Protein AF-A0A0C3RSE3-F1 (afdb_monomer)

Mean predicted aligned error: 9.08 Å

Nearest PDB structures (foldseek):
  5xxb-assembly1_W  TM=4.519E-01  e=2.223E+00  Toxoplasma gondii
  4dn0-assembly1_A  TM=5.513E-01  e=5.093E+00  Pseudomonas aeruginosa UCBPP-PA14
  4etz-assembly1_A  TM=2.984E-01  e=1.975E+00  Pseudomonas aeruginosa PAO1
  4etz-assembly2_B  TM=1.887E-01  e=1.754E+00  Pseudomonas aeruginosa PAO1

Structure (mmCIF, N/CA/C/O backbone):
data_AF-A0A0C3RSE3-F1
#
_entry.id   AF-A0A0C3RSE3-F1
#
loop_
_atom_site.group_PDB
_atom_site.id
_atom_site.type_symbol
_atom_site.label_atom_id
_atom_site.label_alt_id
_atom_site.label_comp_id
_atom_site.label_asym_id
_atom_site.label_entity_id
_atom_site.label_seq_id
_atom_site.pdbx_PDB_ins_code
_atom_site.Cartn_x
_atom_site.Cartn_y
_atom_site.Cartn_z
_atom_site.occupancy
_atom_site.B_iso_or_equiv
_atom_site.auth_seq_id
_atom_site.auth_comp_id
_atom_site.auth_asym_id
_atom_site.auth_atom_id
_atom_site.pdbx_PDB_model_num
ATOM 1 N N . MET A 1 1 ? -41.656 -21.802 15.751 1.00 40.59 1 MET A N 1
ATOM 2 C CA . MET A 1 1 ? -40.623 -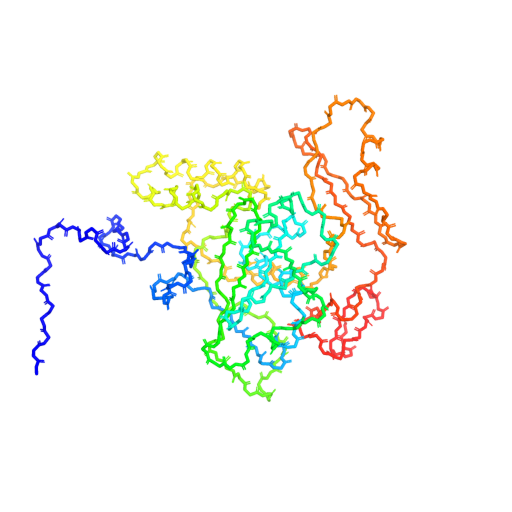21.779 16.809 1.00 40.59 1 MET A CA 1
ATOM 3 C C . MET A 1 1 ? -40.294 -20.327 17.110 1.00 40.59 1 MET A C 1
ATOM 5 O O . MET A 1 1 ? -39.982 -19.582 16.194 1.00 40.59 1 MET A O 1
ATOM 9 N N . SER A 1 2 ? -40.514 -19.913 18.357 1.00 33.84 2 SER A N 1
ATOM 10 C CA . SER A 1 2 ? -40.507 -18.520 18.820 1.00 33.84 2 SER A CA 1
ATOM 11 C C . SER A 1 2 ? -39.093 -17.939 18.882 1.00 33.84 2 SER A C 1
ATOM 13 O O . SER A 1 2 ? -38.239 -18.481 19.580 1.00 33.84 2 SER A O 1
ATOM 15 N N . SER A 1 3 ? -38.882 -16.805 18.215 1.00 36.75 3 SER A N 1
ATOM 16 C CA . SER A 1 3 ? -37.704 -15.947 18.368 1.00 36.75 3 SER A CA 1
ATOM 17 C C . SER A 1 3 ? -37.722 -15.305 19.760 1.00 36.75 3 SER A C 1
ATOM 19 O O . SER A 1 3 ? -38.641 -14.561 20.097 1.00 36.75 3 SER A O 1
ATOM 21 N N . LYS A 1 4 ? -36.742 -15.656 20.598 1.00 40.94 4 LYS A N 1
ATOM 22 C CA . LYS A 1 4 ? -36.461 -15.006 21.882 1.00 40.94 4 LYS A CA 1
ATOM 23 C C . LYS A 1 4 ? -35.295 -14.040 21.674 1.00 40.94 4 LYS A C 1
ATOM 25 O O . LYS A 1 4 ? -34.147 -14.441 21.824 1.00 40.94 4 LYS A O 1
ATOM 30 N N . TYR A 1 5 ? -35.589 -12.776 21.383 1.00 40.28 5 TYR A N 1
ATOM 31 C CA . TYR A 1 5 ? -34.658 -11.685 21.670 1.00 40.28 5 TYR A CA 1
ATOM 32 C C . TYR A 1 5 ? -35.219 -10.874 22.833 1.00 40.28 5 TYR A C 1
ATOM 34 O O . TYR A 1 5 ? -36.335 -10.363 22.789 1.00 40.28 5 TYR A O 1
ATOM 42 N N . ALA A 1 6 ? -34.457 -10.902 23.921 1.00 37.09 6 ALA A N 1
ATOM 43 C CA . ALA A 1 6 ? -34.810 -10.396 25.232 1.00 37.09 6 ALA A CA 1
ATOM 44 C C . ALA A 1 6 ? -34.611 -8.873 25.369 1.00 37.09 6 ALA A C 1
ATOM 46 O O . ALA A 1 6 ? -33.929 -8.234 24.574 1.00 37.09 6 ALA A O 1
ATOM 47 N N . ASN A 1 7 ? -35.238 -8.361 26.431 1.00 38.41 7 ASN A N 1
ATOM 48 C CA . ASN A 1 7 ? -35.340 -6.993 26.954 1.00 38.41 7 ASN A CA 1
ATOM 49 C C . ASN A 1 7 ? -34.113 -6.056 26.822 1.00 38.41 7 ASN A C 1
ATOM 51 O O . ASN A 1 7 ? -33.011 -6.456 27.191 1.00 38.41 7 ASN A O 1
ATOM 55 N N . PRO A 1 8 ? -34.316 -4.756 26.508 1.00 40.84 8 PRO A N 1
ATOM 56 C CA . PRO A 1 8 ? -33.261 -3.737 26.459 1.00 40.84 8 PRO A CA 1
ATOM 57 C C . PRO A 1 8 ? -33.032 -2.982 27.793 1.00 40.84 8 PRO A C 1
ATOM 59 O O . PRO A 1 8 ? -32.816 -1.776 27.773 1.00 40.84 8 PRO A O 1
ATOM 62 N N . MET A 1 9 ? -33.101 -3.635 28.962 1.00 39.81 9 MET A N 1
ATOM 63 C CA . MET A 1 9 ? -33.128 -2.917 30.261 1.00 39.81 9 MET A CA 1
ATOM 64 C C . MET A 1 9 ? -32.109 -3.350 31.327 1.00 39.81 9 MET A C 1
ATOM 66 O O . MET A 1 9 ? -32.107 -2.775 32.411 1.00 39.81 9 MET A O 1
ATOM 70 N N . ASP A 1 10 ? -31.207 -4.294 31.058 1.00 45.31 10 ASP A N 1
ATOM 71 C CA . ASP A 1 10 ? -30.098 -4.580 31.981 1.00 45.31 10 ASP A CA 1
ATOM 72 C C . ASP A 1 10 ? -28.817 -4.023 31.355 1.00 45.31 10 ASP A C 1
ATOM 74 O O . ASP A 1 10 ? -28.310 -4.570 30.379 1.00 45.31 10 ASP A O 1
ATOM 78 N N . GLY A 1 11 ? -28.318 -2.892 31.862 1.00 49.69 11 GLY A N 1
ATOM 79 C CA . GLY A 1 11 ? -27.128 -2.179 31.368 1.00 49.69 11 GLY A CA 1
ATOM 80 C C . GLY A 1 11 ? -25.805 -2.946 31.518 1.00 49.69 11 GLY A C 1
ATOM 81 O O . GLY A 1 11 ? -24.740 -2.342 31.632 1.00 49.69 11 GLY A O 1
ATOM 82 N N . ARG A 1 12 ? -25.855 -4.278 31.552 1.00 47.84 12 ARG A N 1
ATOM 83 C CA . ARG A 1 12 ? -24.705 -5.172 31.587 1.00 47.84 12 ARG A CA 1
ATOM 84 C C . ARG A 1 12 ? -24.296 -5.474 30.155 1.00 47.84 12 ARG A C 1
ATOM 86 O O . ARG A 1 12 ? -24.909 -6.286 29.468 1.00 47.84 12 ARG A O 1
ATOM 93 N N . VAL A 1 13 ? -23.244 -4.796 29.711 1.00 49.44 13 VAL A N 1
ATOM 94 C CA . VAL A 1 13 ? -22.574 -5.097 28.445 1.00 49.44 13 VAL A CA 1
ATOM 95 C C . VAL A 1 13 ? -22.111 -6.554 28.500 1.00 49.44 13 VAL A C 1
ATOM 97 O O . VAL A 1 13 ? -21.377 -6.941 29.410 1.00 49.44 13 VAL A O 1
ATOM 100 N N . ASN A 1 14 ? -22.578 -7.378 27.561 1.00 56.31 14 ASN A N 1
ATOM 101 C CA . ASN A 1 14 ? -22.105 -8.749 27.418 1.00 56.31 14 ASN A CA 1
ATOM 102 C C . ASN A 1 14 ? -20.595 -8.707 27.142 1.00 56.31 14 ASN A C 1
ATOM 104 O O . ASN A 1 14 ? -20.182 -8.220 26.095 1.00 56.31 14 ASN A O 1
ATOM 108 N N . ALA A 1 15 ? -19.775 -9.211 28.068 1.00 49.19 15 ALA A N 1
ATOM 109 C CA . ALA A 1 15 ? -18.316 -9.197 27.941 1.00 49.19 15 ALA A CA 1
ATOM 110 C C . ALA A 1 15 ? -17.795 -10.001 26.731 1.00 49.19 15 ALA A C 1
ATOM 112 O O . ALA A 1 15 ? -16.632 -9.860 26.363 1.00 49.19 15 ALA A O 1
ATOM 113 N N . ALA A 1 16 ? -18.643 -10.833 26.117 1.00 49.97 16 ALA A N 1
ATOM 114 C CA . ALA A 1 16 ? -18.341 -11.568 24.894 1.00 49.97 16 ALA A CA 1
ATOM 115 C C . ALA A 1 16 ? -18.769 -10.837 23.604 1.00 49.97 16 ALA A C 1
ATOM 117 O O . ALA A 1 16 ? -18.489 -11.338 22.518 1.00 49.97 16 ALA A O 1
ATOM 118 N N . ASP A 1 17 ? -19.460 -9.693 23.687 1.00 53.03 17 ASP A N 1
ATOM 119 C CA . ASP A 1 17 ? -19.828 -8.907 22.506 1.00 53.03 17 ASP A CA 1
ATOM 120 C C . ASP A 1 17 ? -18.625 -8.064 22.058 1.00 53.03 17 ASP A C 1
ATOM 122 O O . ASP A 1 17 ? -18.189 -7.185 22.806 1.00 53.03 17 ASP A O 1
ATOM 126 N N . PRO A 1 18 ? -18.069 -8.299 20.856 1.00 47.84 18 PRO A N 1
ATOM 127 C CA . PRO A 1 18 ? -16.910 -7.550 20.401 1.00 47.84 18 PRO A CA 1
ATOM 128 C C . PRO A 1 18 ? -17.230 -6.065 20.177 1.00 47.84 18 PRO A C 1
ATOM 130 O O . PRO A 1 18 ? -16.309 -5.263 20.154 1.00 47.84 18 PRO A O 1
ATOM 133 N N . ARG A 1 19 ? -18.496 -5.655 20.013 1.00 55.41 19 ARG A N 1
ATOM 134 C CA . ARG A 1 19 ? -18.895 -4.278 19.656 1.00 55.41 19 ARG A CA 1
ATOM 135 C C . ARG A 1 19 ? -18.642 -3.264 20.786 1.00 55.41 19 ARG A C 1
ATOM 137 O O . ARG A 1 19 ? -19.034 -3.475 21.927 1.00 55.41 19 ARG A O 1
ATOM 144 N N . ARG A 1 20 ? -18.078 -2.095 20.449 1.00 58.19 20 ARG A N 1
ATOM 145 C CA . ARG A 1 20 ? -17.989 -0.911 21.327 1.00 58.19 20 ARG A CA 1
ATOM 146 C C . ARG A 1 20 ? -19.325 -0.170 21.409 1.00 58.19 20 ARG A C 1
ATOM 148 O O . ARG A 1 20 ? -20.017 -0.036 20.404 1.00 58.19 20 ARG A O 1
ATOM 155 N N . VAL A 1 21 ? -19.655 0.389 22.572 1.00 54.50 21 VAL A N 1
ATOM 156 C CA . VAL A 1 21 ? -20.813 1.283 22.759 1.00 54.50 21 VAL A CA 1
ATOM 157 C C . VAL A 1 21 ? -20.357 2.730 22.548 1.00 54.50 21 VAL A C 1
ATOM 159 O O . VAL A 1 21 ? -19.417 3.186 23.193 1.00 54.50 21 VAL A O 1
ATOM 162 N N . THR A 1 22 ? -20.986 3.464 21.630 1.00 55.69 22 THR A N 1
ATOM 163 C CA . THR A 1 22 ? -20.679 4.888 21.395 1.00 55.69 22 THR A CA 1
ATOM 164 C C . THR A 1 22 ? -21.228 5.778 22.518 1.00 55.69 22 THR A C 1
ATOM 166 O O . THR A 1 22 ? -22.141 5.360 23.230 1.00 55.69 22 THR A O 1
ATOM 169 N N . PRO A 1 23 ? -20.804 7.055 22.621 1.00 43.84 23 PRO A N 1
ATOM 170 C CA . PRO A 1 23 ? -21.431 8.020 23.535 1.00 43.84 23 PRO A CA 1
ATOM 171 C C . PRO A 1 23 ? -22.945 8.217 23.331 1.00 43.84 23 PRO A C 1
ATOM 173 O O . PRO A 1 23 ? -23.613 8.762 24.202 1.00 43.84 23 PRO A O 1
ATOM 176 N N . ARG A 1 24 ? -23.493 7.785 22.184 1.00 55.72 24 ARG A N 1
ATOM 177 C CA . ARG A 1 24 ? -24.932 7.810 21.870 1.00 55.72 24 ARG A CA 1
ATOM 178 C C . ARG A 1 24 ? -25.655 6.492 22.190 1.00 55.72 24 ARG A C 1
ATOM 180 O O . ARG A 1 24 ? -26.833 6.369 21.886 1.00 55.72 24 ARG A O 1
ATOM 187 N N . GLY A 1 25 ? -24.965 5.501 22.756 1.00 62.19 25 GLY A N 1
ATOM 188 C CA . GLY A 1 25 ? -25.525 4.178 23.056 1.00 62.19 25 GLY A CA 1
ATOM 189 C C . GLY A 1 25 ? -25.557 3.205 21.869 1.00 62.19 25 GLY A C 1
ATOM 190 O O . GLY A 1 25 ? -26.022 2.081 22.017 1.00 62.19 25 GLY A O 1
ATOM 191 N N . GLU A 1 26 ? -25.050 3.594 20.695 1.00 69.88 26 GLU A N 1
ATOM 192 C CA . GLU A 1 26 ? -24.991 2.707 19.523 1.00 69.88 26 GLU A CA 1
ATOM 193 C C . GLU A 1 26 ? -23.892 1.648 19.691 1.00 69.88 26 GLU A C 1
ATOM 195 O O . GLU A 1 26 ? -22.748 2.004 19.982 1.00 69.88 26 GLU A O 1
ATOM 200 N N . LEU A 1 27 ? -24.203 0.375 19.436 1.00 56.50 27 LEU A N 1
ATOM 201 C CA . LEU A 1 27 ? -23.209 -0.696 19.332 1.00 56.50 27 LEU A CA 1
ATOM 202 C C . LEU A 1 27 ? -22.516 -0.640 17.961 1.00 56.50 27 LEU A C 1
ATOM 204 O O . LEU A 1 27 ? -23.163 -0.760 16.922 1.00 56.50 27 LEU A O 1
ATOM 208 N N . LYS A 1 28 ? -21.191 -0.488 17.942 1.00 49.00 28 LYS A N 1
ATOM 209 C CA . LYS A 1 28 ? -20.348 -0.480 16.736 1.00 49.00 28 LYS A CA 1
ATOM 210 C C . LYS A 1 28 ? -19.273 -1.557 16.842 1.00 49.00 28 LYS A C 1
ATOM 212 O O . LYS A 1 28 ? -18.573 -1.607 17.841 1.00 49.00 28 LYS A O 1
ATOM 217 N N . MET A 1 29 ? -19.083 -2.384 15.813 1.00 45.72 29 MET A N 1
ATOM 218 C CA . MET A 1 29 ? -17.946 -3.323 15.766 1.00 45.72 29 MET A CA 1
ATOM 219 C C . MET A 1 29 ? -16.597 -2.584 15.933 1.00 45.72 29 MET A C 1
ATOM 221 O O . MET A 1 29 ? -16.462 -1.466 15.412 1.00 45.72 29 MET A O 1
ATOM 225 N N . PRO A 1 30 ? -15.603 -3.164 16.643 1.00 39.00 30 PRO A N 1
ATOM 226 C CA . PRO A 1 30 ? -14.233 -2.666 16.656 1.00 39.00 30 PRO A CA 1
ATOM 227 C C . PRO A 1 30 ? -13.687 -2.680 15.242 1.00 39.00 30 PRO A C 1
ATOM 229 O O . PRO A 1 30 ? -13.991 -3.552 14.434 1.00 39.00 30 PRO A O 1
ATOM 232 N N . LYS A 1 31 ? -12.900 -1.663 14.930 1.00 45.97 31 LYS A N 1
ATOM 233 C CA . LYS A 1 31 ? -12.772 -1.188 13.562 1.00 45.97 31 LYS A CA 1
ATOM 234 C C . LYS A 1 31 ? -11.619 -1.775 12.748 1.00 45.97 31 LYS A C 1
ATOM 236 O O . LYS A 1 31 ? -11.135 -1.106 11.839 1.00 45.97 31 LYS A O 1
ATOM 241 N N . PHE A 1 32 ? -11.174 -2.990 13.041 1.00 36.94 32 PHE A N 1
ATOM 242 C CA . PHE A 1 32 ? -9.920 -3.469 12.471 1.00 36.94 32 PHE A CA 1
ATOM 243 C C . PHE A 1 32 ? -9.884 -4.968 12.250 1.00 36.94 32 PHE A C 1
ATOM 245 O O . PHE A 1 32 ? -10.465 -5.750 13.000 1.00 36.94 32 PHE A O 1
ATOM 252 N N . VAL A 1 33 ? -9.155 -5.318 11.198 1.00 30.66 33 VAL A N 1
ATOM 253 C CA . VAL A 1 33 ? -9.006 -6.661 10.676 1.00 30.66 33 VAL A CA 1
ATOM 254 C C . VAL A 1 33 ? -7.891 -7.369 11.436 1.00 30.66 33 VAL A C 1
ATOM 256 O O . VAL A 1 33 ? -6.750 -6.921 11.458 1.00 30.66 33 VAL A O 1
ATOM 259 N N . ARG A 1 34 ? -8.238 -8.470 12.097 1.00 30.47 34 ARG A N 1
ATOM 260 C CA . ARG A 1 34 ? -7.290 -9.477 12.567 1.00 30.47 34 ARG A CA 1
ATOM 261 C C . ARG A 1 34 ? -7.842 -10.813 12.107 1.00 30.47 34 ARG A C 1
ATOM 263 O O . ARG A 1 34 ? -8.998 -11.093 12.385 1.00 30.47 34 ARG A O 1
ATOM 270 N N . PHE A 1 35 ? -7.007 -11.634 11.483 1.00 32.25 35 PHE A N 1
ATOM 271 C CA . PHE A 1 35 ? -7.307 -13.049 11.307 1.00 32.25 35 PHE A CA 1
ATOM 272 C C . PHE A 1 35 ? -6.385 -13.864 12.207 1.00 32.25 35 PHE A C 1
ATOM 274 O O . PHE A 1 35 ? -5.166 -13.685 12.218 1.00 32.25 35 PHE A O 1
ATOM 281 N N . LYS A 1 36 ? -6.977 -14.761 12.992 1.00 30.59 36 LYS A N 1
ATOM 282 C CA . LYS A 1 36 ? -6.368 -16.074 13.209 1.00 30.59 36 LYS A CA 1
ATOM 283 C C . LYS A 1 36 ? -6.806 -16.958 12.038 1.00 30.59 36 LYS A C 1
ATOM 285 O O . LYS A 1 36 ? -7.849 -16.689 11.454 1.00 30.59 36 LYS A O 1
ATOM 290 N N . TYR A 1 37 ? -6.060 -18.020 11.741 1.00 31.50 37 TYR A N 1
ATOM 291 C CA . TYR A 1 37 ? -6.424 -19.032 10.731 1.00 31.50 37 TYR A CA 1
ATOM 292 C C . TYR A 1 37 ? -7.863 -19.586 10.896 1.00 31.50 37 TYR A C 1
ATOM 294 O O . TYR A 1 37 ? -8.456 -20.083 9.950 1.00 31.50 37 TYR A O 1
ATOM 302 N N . GLU A 1 38 ? -8.446 -19.451 12.090 1.00 33.59 38 GLU A N 1
ATOM 303 C CA . GLU A 1 38 ? -9.771 -19.953 12.478 1.00 33.59 38 GLU A CA 1
ATOM 304 C C . GLU A 1 38 ? -10.896 -18.891 12.414 1.00 33.59 38 GLU A C 1
ATOM 306 O O . GLU A 1 38 ? -12.034 -19.182 12.782 1.00 33.59 38 GLU A O 1
ATOM 311 N N . ASP A 1 39 ? -10.603 -17.644 12.023 1.00 36.09 39 ASP A N 1
ATOM 312 C CA . ASP A 1 39 ? -11.561 -16.532 12.096 1.00 36.09 39 ASP A CA 1
ATOM 313 C C . ASP A 1 39 ? -12.441 -16.436 10.832 1.00 36.09 39 ASP A C 1
ATOM 315 O O . ASP A 1 39 ? -11.944 -16.380 9.710 1.00 36.09 39 ASP A O 1
ATOM 319 N N . THR A 1 40 ? -13.765 -16.401 11.007 1.00 38.81 40 THR A N 1
ATOM 320 C CA . THR A 1 40 ? -14.761 -16.525 9.913 1.00 38.81 40 THR A CA 1
ATOM 321 C C . THR A 1 40 ? -14.985 -15.241 9.107 1.00 38.81 40 THR A C 1
ATOM 323 O O . THR A 1 40 ? -15.754 -15.232 8.147 1.00 38.81 40 THR A O 1
ATOM 326 N N . GLY A 1 41 ? -14.369 -14.129 9.515 1.00 34.72 41 GLY A N 1
ATOM 327 C CA . GLY A 1 41 ? -14.577 -12.813 8.904 1.00 34.72 41 GLY A CA 1
ATOM 328 C C . GLY A 1 41 ? -15.903 -12.131 9.268 1.00 34.72 41 GLY A C 1
ATOM 329 O O . GLY A 1 41 ? -16.186 -11.039 8.777 1.00 34.72 41 GLY A O 1
ATOM 330 N N . ALA A 1 42 ? -16.712 -12.719 10.155 1.00 34.28 42 ALA A N 1
ATOM 331 C CA . ALA A 1 42 ? -17.946 -12.108 10.636 1.00 34.28 42 ALA A CA 1
ATOM 332 C C . ALA A 1 42 ? -17.656 -10.867 11.511 1.00 34.28 42 ALA A C 1
ATOM 334 O O . ALA A 1 42 ? -17.230 -10.979 12.660 1.00 34.28 42 ALA A O 1
ATOM 335 N N . GLY A 1 43 ? -17.934 -9.672 10.973 1.00 35.62 43 GLY A N 1
ATOM 336 C CA . GLY A 1 43 ? -17.891 -8.400 11.707 1.00 35.62 43 GLY A CA 1
ATOM 337 C C . GLY A 1 43 ? -16.613 -7.567 11.535 1.00 35.62 43 GLY A C 1
ATOM 338 O O . GLY A 1 43 ? -16.313 -6.698 12.357 1.00 35.62 43 GLY A O 1
ATOM 339 N N . LEU A 1 44 ? -15.883 -7.796 10.447 1.00 39.53 44 LEU A N 1
ATOM 340 C CA . LEU A 1 44 ? -14.763 -6.961 10.028 1.00 39.53 44 LEU A CA 1
ATOM 341 C C . LEU A 1 44 ? -15.243 -5.617 9.459 1.00 39.53 44 LEU A C 1
ATOM 343 O O . LEU A 1 44 ? -16.352 -5.493 8.942 1.00 39.53 44 LEU A O 1
ATOM 347 N N . ASN A 1 45 ? -14.392 -4.592 9.533 1.00 40.62 45 ASN A N 1
ATOM 348 C CA . ASN A 1 45 ? -14.581 -3.399 8.715 1.00 40.62 45 ASN A CA 1
ATOM 349 C C . ASN A 1 45 ? -14.145 -3.718 7.287 1.00 40.62 45 ASN A C 1
ATOM 351 O O . ASN A 1 45 ? -12.953 -3.811 6.999 1.00 40.62 45 ASN A O 1
ATOM 355 N N . GLU A 1 46 ? -15.122 -3.874 6.412 1.00 39.75 46 GLU A N 1
ATOM 356 C CA . GLU A 1 46 ? -14.912 -4.120 4.995 1.00 39.75 46 GLU A CA 1
ATOM 357 C C . GLU A 1 46 ? -14.606 -2.788 4.296 1.00 39.75 46 GLU A C 1
ATOM 359 O O . GLU A 1 46 ? -15.357 -1.813 4.397 1.00 39.75 46 GLU A O 1
ATOM 364 N N . VAL A 1 47 ? -13.467 -2.719 3.607 1.00 37.16 47 VAL A N 1
ATOM 365 C CA . VAL A 1 47 ? -13.279 -1.740 2.535 1.00 37.16 47 VAL A CA 1
ATOM 366 C C . VAL A 1 47 ? -13.725 -2.454 1.272 1.00 37.16 47 VAL A C 1
ATOM 368 O O . VAL A 1 47 ? -13.081 -3.417 0.869 1.00 37.16 47 VAL A O 1
ATOM 371 N N . PHE A 1 48 ? -14.838 -2.025 0.678 1.00 36.50 48 PHE A N 1
ATOM 372 C CA . PHE A 1 48 ? -15.284 -2.582 -0.594 1.00 36.50 48 PHE A CA 1
ATOM 373 C C . PHE A 1 48 ? -14.700 -1.761 -1.736 1.00 36.50 48 PHE A C 1
ATOM 375 O O . PHE A 1 48 ? -14.950 -0.557 -1.858 1.00 36.50 48 PHE A O 1
ATOM 382 N N . TRP A 1 49 ? -13.963 -2.428 -2.608 1.00 39.84 49 TRP A N 1
ATOM 383 C CA . TRP A 1 49 ? -13.615 -1.908 -3.921 1.00 39.84 49 TRP A CA 1
ATOM 384 C C . TRP A 1 49 ? -14.126 -2.886 -4.973 1.00 39.84 49 TRP A C 1
ATOM 386 O O . TRP A 1 49 ? -14.186 -4.090 -4.726 1.00 39.84 49 TRP A O 1
ATOM 396 N N . GLU A 1 50 ? -14.525 -2.364 -6.128 1.00 30.92 50 GLU A N 1
ATOM 397 C CA . GLU A 1 50 ? -14.888 -3.214 -7.258 1.00 30.92 50 GLU A CA 1
ATOM 398 C C . GLU A 1 50 ? -13.617 -3.678 -7.945 1.00 30.92 50 GLU A C 1
ATOM 400 O O . GLU A 1 50 ? -12.679 -2.899 -8.155 1.00 30.92 50 GLU A O 1
ATOM 405 N N . ALA A 1 51 ? -13.594 -4.951 -8.305 1.00 35.38 51 ALA A N 1
ATOM 406 C CA . ALA A 1 51 ? -12.489 -5.548 -9.016 1.00 35.38 51 ALA A CA 1
ATOM 407 C C . ALA A 1 51 ? -13.033 -6.523 -10.056 1.00 35.38 51 ALA A C 1
ATOM 409 O O . ALA A 1 51 ? -13.588 -7.563 -9.723 1.00 35.38 51 ALA A O 1
ATOM 410 N N . TYR A 1 52 ? -12.858 -6.175 -11.327 1.00 37.94 52 TYR A N 1
ATOM 411 C CA . TYR A 1 52 ? -13.300 -6.983 -12.459 1.00 37.94 52 TYR A CA 1
ATOM 412 C C . TYR A 1 52 ? -12.350 -8.171 -12.685 1.00 37.94 52 TYR A C 1
ATOM 414 O O . TYR A 1 52 ? -11.127 -8.009 -12.608 1.00 37.94 52 TYR A O 1
ATOM 422 N N . ARG A 1 53 ? -12.889 -9.353 -13.022 1.00 37.09 53 ARG A N 1
ATOM 423 C CA . ARG A 1 53 ? -12.125 -10.614 -13.149 1.00 37.09 53 ARG A CA 1
ATOM 424 C C . ARG A 1 53 ? -11.009 -10.556 -14.187 1.00 37.09 53 ARG A C 1
ATOM 426 O O . ARG A 1 53 ? -9.895 -10.979 -13.912 1.00 37.09 53 ARG A O 1
ATOM 433 N N . GLU A 1 54 ? -11.283 -10.012 -15.369 1.00 42.81 54 GLU A N 1
ATOM 434 C CA . GLU A 1 54 ? -10.274 -9.936 -16.433 1.00 42.81 54 GLU A CA 1
ATOM 435 C C . GLU A 1 54 ? -9.393 -8.683 -16.342 1.00 42.81 54 GLU A C 1
ATOM 437 O O . GLU A 1 54 ? -8.290 -8.666 -16.886 1.00 42.81 54 GLU A O 1
ATOM 442 N N . GLY A 1 55 ? -9.831 -7.643 -15.623 1.00 58.97 55 GLY A N 1
ATOM 443 C CA . GLY A 1 55 ? -9.056 -6.419 -15.409 1.00 58.97 55 GLY A CA 1
ATOM 444 C C . GLY A 1 55 ? -8.129 -6.533 -14.202 1.00 58.97 55 GLY A C 1
ATOM 445 O O . GLY A 1 55 ? -6.911 -6.540 -14.338 1.00 58.97 55 GLY A O 1
ATOM 446 N N . LEU A 1 56 ? -8.709 -6.645 -13.007 1.00 67.31 56 LEU A N 1
ATOM 447 C CA . LEU A 1 56 ? -7.957 -6.720 -11.756 1.00 67.31 56 LEU A CA 1
ATOM 448 C C . LEU A 1 56 ? -7.404 -8.127 -11.506 1.00 67.31 56 LEU A C 1
ATOM 450 O O . LEU A 1 56 ? -6.298 -8.253 -11.000 1.00 67.31 56 LEU A O 1
ATOM 454 N N . GLY A 1 57 ? -8.114 -9.191 -11.900 1.00 75.06 57 GLY A N 1
ATOM 455 C CA . GLY A 1 57 ? -7.601 -10.561 -11.756 1.00 75.06 57 GLY A CA 1
ATOM 456 C C . GLY A 1 57 ? -6.294 -10.800 -12.526 1.00 75.06 57 GLY A C 1
ATOM 457 O O . GLY A 1 57 ? -5.417 -11.530 -12.060 1.00 75.06 57 GLY A O 1
ATOM 458 N N . SER A 1 58 ? -6.108 -10.127 -13.663 1.00 83.31 58 SER A N 1
ATOM 459 C CA . SER A 1 58 ? -4.850 -10.145 -14.422 1.00 83.31 58 SER A CA 1
ATOM 460 C C . SER A 1 58 ? -3.794 -9.178 -13.869 1.00 83.31 58 SER A C 1
ATOM 462 O O . SER A 1 58 ? -2.649 -9.198 -14.320 1.00 83.31 58 SER A O 1
ATOM 464 N N . LEU A 1 59 ? -4.134 -8.348 -12.874 1.00 87.12 59 LEU A N 1
ATOM 465 C CA . LEU A 1 59 ? -3.196 -7.414 -12.268 1.00 87.12 59 LEU A CA 1
ATOM 466 C C . LEU A 1 59 ? -2.128 -8.187 -11.502 1.00 87.12 59 LEU A C 1
ATOM 468 O O . LEU A 1 59 ? -2.410 -9.027 -10.645 1.00 87.12 59 LEU A O 1
ATOM 472 N N . ASN A 1 60 ? -0.884 -7.860 -11.814 1.00 94.00 60 ASN A N 1
ATOM 473 C CA . ASN A 1 60 ? 0.283 -8.390 -11.140 1.00 94.00 60 ASN A CA 1
ATOM 474 C C . ASN A 1 60 ? 0.231 -8.111 -9.625 1.00 94.00 60 ASN A C 1
ATOM 476 O O . ASN A 1 60 ? -0.095 -6.992 -9.221 1.00 94.00 60 ASN A O 1
ATOM 480 N N . LEU A 1 61 ? 0.591 -9.086 -8.784 1.00 96.44 61 LEU A N 1
ATOM 481 C CA . LEU A 1 61 ? 0.508 -8.939 -7.323 1.00 96.44 61 LEU A CA 1
ATOM 482 C C . LEU A 1 61 ? 1.391 -7.797 -6.792 1.00 96.44 61 LEU A C 1
ATOM 484 O O . LEU A 1 61 ? 0.961 -7.048 -5.910 1.00 96.44 61 LEU A O 1
ATOM 488 N N . ALA A 1 62 ? 2.579 -7.590 -7.372 1.00 96.81 62 ALA A N 1
ATOM 489 C CA . ALA A 1 62 ? 3.460 -6.488 -6.981 1.00 96.81 62 ALA A CA 1
ATOM 490 C C . ALA A 1 62 ? 2.818 -5.123 -7.286 1.00 96.81 62 ALA A C 1
ATOM 492 O O . ALA A 1 62 ? 2.881 -4.195 -6.472 1.00 96.81 62 ALA A O 1
ATOM 493 N N . VAL A 1 63 ? 2.148 -5.006 -8.441 1.00 95.50 63 VAL A N 1
ATOM 494 C CA . VAL A 1 63 ? 1.393 -3.803 -8.828 1.00 95.50 63 VAL A CA 1
ATOM 495 C C . VAL A 1 63 ? 0.181 -3.623 -7.922 1.00 95.50 63 VAL A C 1
ATOM 497 O O . VAL A 1 63 ? -0.065 -2.514 -7.454 1.00 95.50 63 VAL A O 1
ATOM 500 N N . PHE A 1 64 ? -0.544 -4.697 -7.613 1.00 95.75 64 PHE A N 1
ATOM 501 C CA . PHE A 1 64 ? -1.702 -4.646 -6.731 1.00 95.75 64 PHE A CA 1
ATOM 502 C C . PHE A 1 64 ? -1.329 -4.154 -5.326 1.00 95.75 64 PHE A C 1
ATOM 504 O O . PHE A 1 64 ? -1.951 -3.220 -4.816 1.00 95.75 64 PHE A O 1
ATOM 511 N N . SER A 1 65 ? -0.256 -4.683 -4.729 1.00 97.44 65 SER A N 1
ATOM 512 C CA . SER A 1 65 ? 0.248 -4.176 -3.450 1.00 97.44 65 SER A CA 1
ATOM 513 C C . SER A 1 65 ? 0.673 -2.708 -3.551 1.00 97.44 65 SER A C 1
ATOM 515 O O . SER A 1 65 ? 0.217 -1.869 -2.774 1.00 97.44 65 SER A O 1
ATOM 517 N N . ASP A 1 66 ? 1.568 -2.380 -4.488 1.00 97.38 66 ASP A N 1
ATOM 518 C CA . ASP A 1 66 ? 2.200 -1.061 -4.564 1.00 97.38 66 ASP A CA 1
ATOM 519 C C . ASP A 1 66 ? 1.229 0.056 -4.971 1.00 97.38 66 ASP A C 1
ATOM 521 O O . ASP A 1 66 ? 1.284 1.160 -4.428 1.00 97.38 66 ASP A O 1
ATOM 525 N N . LYS A 1 67 ? 0.345 -0.214 -5.932 1.00 95.38 67 LYS A N 1
ATOM 526 C CA . LYS A 1 67 ? -0.475 0.803 -6.601 1.00 95.38 67 LYS A CA 1
ATOM 527 C C . LYS A 1 67 ? -1.924 0.833 -6.154 1.00 95.38 67 LYS A C 1
ATOM 529 O O . LYS A 1 67 ? -2.581 1.841 -6.392 1.00 95.38 67 LYS A O 1
ATOM 534 N N . VAL A 1 68 ? -2.411 -0.230 -5.519 1.00 93.94 68 VAL A N 1
ATOM 535 C CA . VAL A 1 68 ? -3.813 -0.325 -5.101 1.00 93.94 68 VAL A CA 1
ATOM 536 C C . VAL A 1 68 ? -3.912 -0.429 -3.588 1.00 93.94 68 VAL A C 1
ATOM 538 O O . VAL A 1 68 ? -4.385 0.511 -2.956 1.00 93.94 68 VAL A O 1
ATOM 541 N N . ILE A 1 69 ? -3.405 -1.504 -2.979 1.00 95.75 69 ILE A N 1
ATOM 542 C CA . ILE A 1 69 ? -3.600 -1.753 -1.544 1.00 95.75 69 ILE A CA 1
ATOM 543 C C . ILE A 1 69 ? -2.946 -0.667 -0.684 1.00 95.75 69 ILE A C 1
ATOM 545 O O . ILE A 1 69 ? -3.595 -0.094 0.192 1.00 95.75 69 ILE A O 1
ATOM 549 N N . LYS A 1 70 ? -1.667 -0.352 -0.920 1.00 96.69 70 LYS A N 1
ATOM 550 C CA . LYS A 1 70 ? -0.968 0.662 -0.118 1.00 96.69 70 LYS A CA 1
ATOM 551 C C . LYS A 1 70 ? -1.684 2.026 -0.137 1.00 96.69 70 LYS A C 1
ATOM 553 O O . LYS A 1 70 ? -2.011 2.513 0.944 1.00 96.69 70 LYS A O 1
ATOM 558 N N . PRO A 1 71 ? -2.004 2.638 -1.297 1.00 96.19 71 PRO A N 1
ATOM 559 C CA . PRO A 1 71 ? -2.750 3.898 -1.311 1.00 96.19 71 PRO A CA 1
ATOM 560 C C . PRO A 1 71 ? -4.190 3.776 -0.791 1.00 96.19 71 PRO A C 1
ATOM 562 O O . PRO A 1 71 ? -4.679 4.741 -0.206 1.00 96.19 71 PRO A O 1
ATOM 565 N N . LEU A 1 72 ? -4.850 2.617 -0.932 1.00 93.69 72 LEU A N 1
ATOM 566 C CA . LEU A 1 72 ? -6.186 2.371 -0.368 1.00 93.69 72 LEU A CA 1
ATOM 567 C C . LEU A 1 72 ? -6.200 2.552 1.158 1.00 93.69 72 LEU A C 1
ATOM 569 O O . LEU A 1 72 ? -7.101 3.190 1.701 1.00 93.69 72 LEU A O 1
ATOM 573 N N . PHE A 1 73 ? -5.174 2.036 1.838 1.00 94.12 73 PHE A N 1
ATOM 574 C CA . PHE A 1 73 ? -5.021 2.134 3.292 1.00 94.12 73 PHE A CA 1
ATOM 575 C C . PHE A 1 73 ? -4.200 3.349 3.755 1.00 94.12 73 PHE A C 1
ATOM 577 O O . PHE A 1 73 ? -4.005 3.526 4.957 1.00 94.12 73 PHE A O 1
ATOM 584 N N . GLY A 1 74 ? -3.725 4.189 2.830 1.00 94.56 74 GLY A N 1
ATOM 585 C CA . GLY A 1 74 ? -2.834 5.319 3.115 1.00 94.56 74 GLY A CA 1
ATOM 586 C C . GLY A 1 74 ? -1.442 4.916 3.617 1.00 94.56 74 GLY A C 1
ATOM 587 O O . GLY A 1 74 ? -0.776 5.706 4.285 1.00 94.56 74 GLY A O 1
ATOM 588 N N . LEU A 1 75 ? -0.999 3.701 3.295 1.00 96.25 75 LEU A N 1
ATOM 589 C CA . LEU A 1 75 ? 0.337 3.193 3.595 1.00 96.25 75 LEU A CA 1
ATOM 590 C C . LEU A 1 75 ? 1.375 3.801 2.642 1.00 96.25 75 LEU A C 1
ATOM 592 O O . LEU A 1 75 ? 1.105 4.092 1.469 1.00 96.25 75 LEU A O 1
ATOM 596 N N . VAL A 1 76 ? 2.597 3.976 3.132 1.00 96.62 76 VAL A N 1
ATOM 597 C CA . VAL A 1 76 ? 3.706 4.551 2.379 1.00 96.62 76 VAL A CA 1
ATOM 598 C C . VAL A 1 76 ? 4.284 3.501 1.435 1.00 96.62 76 VAL A C 1
ATOM 600 O O . VAL A 1 76 ? 4.876 2.493 1.816 1.00 96.62 76 VAL A O 1
ATOM 603 N N . ARG A 1 77 ? 4.165 3.773 0.137 1.00 97.44 77 ARG A N 1
ATOM 604 C CA . ARG A 1 77 ? 4.747 2.933 -0.915 1.00 97.44 77 ARG A CA 1
ATOM 605 C C . ARG A 1 77 ? 6.253 2.758 -0.741 1.00 97.44 77 ARG A C 1
ATOM 607 O O . ARG A 1 77 ? 6.944 3.708 -0.379 1.00 97.44 77 ARG A O 1
ATOM 614 N N . ASN A 1 78 ? 6.769 1.578 -1.074 1.00 96.62 78 ASN A N 1
ATOM 615 C CA . ASN A 1 78 ? 8.185 1.199 -0.952 1.00 96.62 78 ASN A CA 1
ATOM 616 C C . ASN A 1 78 ? 8.800 1.303 0.456 1.00 96.62 78 ASN A C 1
ATOM 618 O O . ASN A 1 78 ? 10.024 1.347 0.551 1.00 96.62 78 ASN A O 1
ATOM 622 N N . LEU A 1 79 ? 8.007 1.432 1.525 1.00 96.81 79 LEU A N 1
ATOM 623 C CA . LEU A 1 79 ? 8.551 1.521 2.880 1.00 96.81 79 LEU A CA 1
ATOM 624 C C . LEU A 1 79 ? 8.787 0.136 3.473 1.00 96.81 79 LEU A C 1
ATOM 626 O O . LEU A 1 79 ? 9.935 -0.257 3.678 1.00 96.81 79 LEU A O 1
ATOM 630 N N . HIS A 1 80 ? 7.718 -0.629 3.632 1.00 97.56 80 HIS A N 1
ATOM 631 C CA . HIS A 1 80 ? 7.763 -1.941 4.261 1.00 97.56 80 HIS A CA 1
ATOM 632 C C . HIS A 1 80 ? 7.624 -3.087 3.256 1.00 97.56 80 HIS A C 1
ATOM 634 O O . HIS A 1 80 ? 7.151 -2.902 2.123 1.00 97.56 80 HIS A O 1
ATOM 640 N N . ALA A 1 81 ? 8.050 -4.275 3.683 1.00 97.12 81 ALA A N 1
ATOM 641 C CA . ALA A 1 81 ? 7.805 -5.513 2.968 1.00 97.12 81 ALA A CA 1
ATOM 642 C C . ALA A 1 81 ? 6.319 -5.901 3.029 1.00 97.12 81 ALA A C 1
ATOM 644 O O . ALA A 1 81 ? 5.519 -5.341 3.785 1.00 97.12 81 ALA A O 1
ATOM 645 N N . HIS A 1 82 ? 5.938 -6.852 2.182 1.00 98.19 82 HIS A N 1
ATOM 646 C CA . HIS A 1 82 ? 4.598 -7.421 2.187 1.00 98.19 82 HIS A CA 1
ATOM 647 C C . HIS A 1 82 ? 4.621 -8.867 1.695 1.00 98.19 82 HIS A C 1
ATOM 649 O O . HIS A 1 82 ? 5.561 -9.270 1.008 1.00 98.19 82 HIS A O 1
ATOM 655 N N . THR A 1 83 ? 3.566 -9.614 2.002 1.00 98.25 83 THR A N 1
ATOM 656 C CA . THR A 1 83 ? 3.254 -10.886 1.348 1.00 98.25 83 THR A CA 1
ATOM 657 C C . THR A 1 83 ? 1.766 -10.994 1.048 1.00 98.25 83 THR A C 1
ATOM 659 O O . THR A 1 83 ? 0.929 -10.423 1.748 1.00 98.25 83 THR A O 1
ATOM 662 N N . PHE A 1 84 ? 1.435 -11.751 0.009 1.00 98.25 84 PHE A N 1
ATOM 663 C CA . PHE A 1 84 ? 0.128 -12.372 -0.143 1.00 98.25 84 PHE A CA 1
ATOM 664 C C . PHE A 1 84 ? 0.205 -13.813 0.349 1.00 98.25 84 PHE A C 1
ATOM 666 O O . PHE A 1 84 ? 1.231 -14.468 0.165 1.00 98.25 84 PHE A O 1
ATOM 673 N N . THR A 1 85 ? -0.869 -14.298 0.959 1.00 97.38 85 THR A N 1
ATOM 674 C CA . THR A 1 85 ? -0.998 -15.685 1.407 1.00 97.38 85 THR A CA 1
ATOM 675 C C . THR A 1 85 ? -2.172 -16.318 0.690 1.00 97.38 85 THR A C 1
ATOM 677 O O . THR A 1 85 ? -3.306 -15.865 0.859 1.00 97.38 85 THR A O 1
ATOM 680 N N . ASP A 1 86 ? -1.908 -17.370 -0.073 1.00 95.44 86 ASP A N 1
ATOM 681 C CA . ASP A 1 86 ? -2.962 -18.261 -0.531 1.00 95.44 86 ASP A CA 1
ATOM 682 C C . ASP A 1 86 ? -3.501 -19.029 0.681 1.00 95.44 86 ASP A C 1
ATOM 684 O O . ASP A 1 86 ? -2.766 -19.740 1.366 1.00 95.44 86 ASP A O 1
ATOM 688 N N . PHE A 1 87 ? -4.778 -18.835 1.005 1.00 94.38 87 PHE A N 1
ATOM 689 C CA . PHE A 1 87 ? -5.390 -19.508 2.148 1.00 94.38 87 PHE A CA 1
ATOM 690 C C . PHE A 1 87 ? -5.672 -20.994 1.896 1.00 94.38 87 PHE A C 1
ATOM 692 O O . PHE A 1 87 ? -5.953 -21.712 2.855 1.00 94.38 87 PHE A O 1
ATOM 699 N N . THR A 1 88 ? -5.589 -21.467 0.650 1.00 91.62 88 THR A N 1
ATOM 700 C CA . THR A 1 88 ? -5.847 -22.870 0.310 1.00 91.62 88 THR A CA 1
ATOM 701 C C . THR A 1 88 ? -4.708 -23.791 0.743 1.00 91.62 88 THR A C 1
ATOM 703 O O . THR A 1 88 ? -4.970 -24.872 1.274 1.00 91.62 88 THR A O 1
ATOM 706 N N . ASP A 1 89 ? -3.458 -23.356 0.579 1.00 94.00 89 ASP A N 1
ATOM 707 C CA . ASP A 1 89 ? -2.263 -24.159 0.865 1.00 94.00 89 ASP A CA 1
ATOM 708 C C . ASP A 1 89 ? -1.208 -23.441 1.731 1.00 94.00 89 ASP A C 1
ATOM 710 O O . ASP A 1 89 ? -0.236 -24.061 2.169 1.00 94.00 89 ASP A O 1
ATOM 714 N N . GLY A 1 90 ? -1.407 -22.155 2.033 1.00 94.19 90 GLY A N 1
ATOM 715 C CA . GLY A 1 90 ? -0.482 -21.336 2.813 1.00 94.19 90 GLY A CA 1
ATOM 716 C C . GLY A 1 90 ? 0.696 -20.777 2.011 1.00 94.19 90 GLY A C 1
ATOM 717 O O . GLY A 1 90 ? 1.620 -20.227 2.619 1.00 94.19 90 GLY A O 1
ATOM 718 N N . ALA A 1 91 ? 0.702 -20.902 0.680 1.00 96.50 91 ALA A N 1
ATOM 719 C CA . ALA A 1 91 ? 1.762 -20.364 -0.160 1.00 96.50 91 ALA A CA 1
ATOM 720 C C . ALA A 1 91 ? 1.885 -18.844 0.013 1.00 96.50 91 ALA A C 1
ATOM 722 O O . ALA A 1 91 ? 0.898 -18.106 0.033 1.00 96.50 91 ALA A O 1
ATOM 723 N N . LEU A 1 92 ? 3.128 -18.371 0.132 1.00 97.88 92 LEU A N 1
ATOM 724 C CA . LEU A 1 92 ? 3.438 -16.953 0.275 1.00 97.88 92 LEU A CA 1
ATOM 725 C C . LEU A 1 92 ? 3.980 -16.387 -1.033 1.00 97.88 92 LEU A C 1
ATOM 727 O O . LEU A 1 92 ? 4.881 -16.968 -1.636 1.00 97.88 92 LEU A O 1
ATOM 731 N N . PHE A 1 93 ? 3.496 -15.209 -1.412 1.00 98.38 93 PHE A N 1
ATOM 732 C CA . PHE A 1 93 ? 3.963 -14.447 -2.569 1.00 98.38 93 PHE A CA 1
ATOM 733 C C . PHE A 1 93 ? 4.471 -13.091 -2.101 1.00 98.38 93 PHE A C 1
ATOM 735 O O . PHE A 1 93 ? 3.773 -12.407 -1.359 1.00 98.38 93 PHE A O 1
ATOM 742 N N . GLY A 1 94 ? 5.667 -12.678 -2.508 1.00 97.88 94 GLY A N 1
ATOM 743 C CA . GLY A 1 94 ? 6.253 -11.434 -2.015 1.00 97.88 94 GLY A CA 1
ATOM 744 C C . GLY A 1 94 ? 7.355 -10.856 -2.900 1.00 97.88 94 GLY A C 1
ATOM 745 O O . GLY A 1 94 ? 7.791 -11.490 -3.868 1.00 97.88 94 GLY A O 1
ATOM 746 N N . PRO A 1 95 ? 7.837 -9.649 -2.566 1.00 96.06 95 PRO A N 1
ATOM 747 C CA . PRO A 1 95 ? 8.760 -8.902 -3.402 1.00 96.06 95 PRO A CA 1
ATOM 748 C C . PRO A 1 95 ? 10.154 -9.532 -3.384 1.00 96.06 95 PRO A C 1
ATOM 750 O O . PRO A 1 95 ? 10.850 -9.565 -2.361 1.00 96.06 95 PRO A O 1
ATOM 753 N N . LYS A 1 96 ? 10.596 -10.022 -4.545 1.00 94.19 96 LYS A N 1
ATOM 754 C CA . LYS A 1 96 ? 11.960 -10.534 -4.717 1.00 94.19 96 LYS A CA 1
ATOM 755 C C . LYS A 1 96 ? 12.992 -9.416 -4.526 1.00 94.19 96 LYS A C 1
ATOM 757 O O . LYS A 1 96 ? 12.790 -8.289 -4.975 1.00 94.19 96 LYS A O 1
ATOM 762 N N . ASP A 1 97 ? 14.113 -9.761 -3.893 1.00 93.12 97 ASP A N 1
ATOM 763 C CA . ASP A 1 97 ? 15.227 -8.854 -3.591 1.00 93.12 97 ASP A CA 1
ATOM 764 C C . ASP A 1 97 ? 14.803 -7.636 -2.742 1.00 93.12 97 ASP A C 1
ATOM 766 O O . ASP A 1 97 ? 15.418 -6.577 -2.836 1.00 93.12 97 ASP A O 1
ATOM 770 N N . CYS A 1 98 ? 13.740 -7.758 -1.935 1.00 94.81 98 CYS A N 1
ATOM 771 C CA . CYS A 1 98 ? 13.275 -6.688 -1.055 1.00 94.81 98 CYS A CA 1
ATOM 772 C C . CYS A 1 98 ? 14.354 -6.282 -0.044 1.00 94.81 98 CYS A C 1
ATOM 774 O O . CYS A 1 98 ? 14.966 -7.125 0.607 1.00 94.81 98 CYS A O 1
ATOM 776 N N . THR A 1 99 ? 14.565 -4.974 0.102 1.00 94.75 99 THR A N 1
ATOM 777 C CA . THR A 1 99 ? 15.575 -4.389 1.002 1.00 94.75 99 THR A CA 1
ATOM 778 C C . THR A 1 99 ? 14.962 -3.552 2.122 1.00 94.75 99 THR A C 1
ATOM 780 O O . THR A 1 99 ? 15.668 -2.763 2.755 1.00 94.75 99 THR A O 1
ATOM 783 N N . SER A 1 100 ? 13.655 -3.684 2.359 1.00 95.12 100 SER A N 1
ATOM 784 C CA . SER A 1 100 ? 13.001 -3.048 3.503 1.00 95.12 100 SER A CA 1
ATOM 785 C C . SER A 1 100 ? 13.568 -3.606 4.811 1.00 95.12 100 SER A C 1
ATOM 787 O O . SER A 1 100 ? 13.936 -4.777 4.889 1.00 95.12 100 SER A O 1
ATOM 789 N N . ILE A 1 101 ? 13.694 -2.757 5.834 1.00 94.19 101 ILE A N 1
ATOM 790 C CA . ILE A 1 101 ? 14.370 -3.112 7.097 1.00 94.19 101 ILE A CA 1
ATOM 791 C C . ILE A 1 101 ? 13.636 -4.244 7.825 1.00 94.19 101 ILE A C 1
ATOM 793 O O . ILE A 1 101 ? 14.264 -5.120 8.415 1.00 94.19 101 ILE A O 1
ATOM 797 N N . ASP A 1 102 ? 12.311 -4.253 7.743 1.00 96.12 102 ASP A N 1
ATOM 798 C CA . ASP A 1 102 ? 11.437 -5.253 8.346 1.00 96.12 102 ASP A CA 1
ATOM 799 C C . ASP A 1 102 ? 11.613 -6.662 7.755 1.00 96.12 102 ASP A C 1
ATOM 801 O O . ASP A 1 102 ? 11.224 -7.628 8.403 1.00 96.12 102 ASP A O 1
ATOM 805 N N . MET A 1 103 ? 12.299 -6.822 6.616 1.00 95.50 103 MET A N 1
ATOM 806 C CA . MET A 1 103 ? 12.681 -8.137 6.076 1.00 95.50 103 MET A CA 1
ATOM 807 C C . MET A 1 103 ? 13.481 -8.998 7.064 1.00 95.50 103 MET A C 1
ATOM 809 O O . MET A 1 103 ? 13.484 -10.220 6.936 1.00 95.50 103 MET A O 1
ATOM 813 N N . MET A 1 104 ? 14.120 -8.398 8.075 1.00 95.06 104 MET A N 1
ATOM 814 C CA . MET A 1 104 ? 14.769 -9.136 9.167 1.00 95.06 104 MET A CA 1
ATOM 815 C C . MET A 1 104 ? 13.806 -9.995 10.007 1.00 95.06 104 MET A C 1
ATOM 817 O O . MET A 1 104 ? 14.270 -10.827 10.776 1.00 95.06 104 MET A O 1
ATOM 821 N N . HIS A 1 105 ? 12.494 -9.774 9.881 1.00 95.75 105 HIS A N 1
ATOM 822 C CA . HIS A 1 105 ? 11.436 -10.517 10.567 1.00 95.75 105 HIS A CA 1
ATOM 823 C C . HIS A 1 105 ? 10.744 -11.548 9.669 1.00 95.75 105 HIS A C 1
ATOM 825 O O . HIS A 1 105 ? 9.675 -12.042 10.028 1.00 95.75 105 HIS A O 1
ATOM 831 N N . ILE A 1 106 ? 11.300 -11.854 8.490 1.00 93.94 106 ILE A N 1
ATOM 832 C CA . ILE A 1 106 ? 10.680 -12.798 7.552 1.00 93.94 106 ILE A CA 1
ATOM 833 C C . ILE A 1 106 ? 10.393 -14.154 8.206 1.00 93.94 106 ILE A C 1
ATOM 835 O O . ILE A 1 106 ? 9.331 -14.715 7.967 1.00 93.94 106 ILE A O 1
ATOM 839 N N . ASP A 1 107 ? 11.264 -14.610 9.109 1.00 93.19 107 ASP A N 1
ATOM 840 C CA . ASP A 1 107 ? 11.148 -15.856 9.874 1.00 93.19 107 ASP A CA 1
ATOM 841 C C . ASP A 1 107 ? 9.875 -15.943 10.734 1.00 93.19 107 ASP A C 1
ATOM 843 O O . ASP A 1 107 ? 9.416 -17.040 11.052 1.00 93.19 107 ASP A O 1
ATOM 847 N N . LYS A 1 108 ? 9.277 -14.798 11.084 1.00 92.00 108 LYS A N 1
ATOM 848 C CA . LYS A 1 108 ? 8.001 -14.720 11.812 1.00 92.00 108 LYS A CA 1
ATOM 849 C C . LYS A 1 108 ? 6.780 -14.807 10.900 1.00 92.00 108 LYS A C 1
ATOM 851 O O . LYS A 1 108 ? 5.677 -15.029 11.395 1.00 92.00 108 LYS A O 1
ATOM 856 N N . ILE A 1 109 ? 6.966 -14.584 9.601 1.00 91.19 109 ILE A N 1
ATOM 857 C CA . ILE A 1 109 ? 5.900 -14.570 8.593 1.00 91.19 109 ILE A CA 1
ATOM 858 C C . ILE A 1 109 ? 5.865 -15.900 7.844 1.00 91.19 109 ILE A C 1
ATOM 860 O O . ILE A 1 109 ? 4.799 -16.462 7.616 1.00 91.19 109 ILE A O 1
ATOM 864 N N . GLY A 1 110 ? 7.038 -16.418 7.483 1.00 89.88 110 GLY A N 1
ATOM 865 C CA . GLY A 1 110 ? 7.210 -17.688 6.795 1.00 89.88 110 GLY A CA 1
ATOM 866 C C . GLY A 1 110 ? 8.683 -17.985 6.523 1.00 89.88 110 GLY A C 1
ATOM 867 O O . GLY A 1 110 ? 9.578 -17.263 6.942 1.00 89.88 110 GLY A O 1
ATOM 868 N N . HIS A 1 111 ? 8.960 -19.071 5.809 1.00 84.19 111 HIS A N 1
ATOM 869 C CA . HIS A 1 111 ? 10.344 -19.453 5.507 1.00 84.19 111 HIS A CA 1
ATOM 870 C C . HIS A 1 111 ? 10.858 -18.826 4.202 1.00 84.19 111 HIS A C 1
ATOM 872 O O . HIS A 1 111 ? 12.000 -18.382 4.110 1.00 84.19 111 HIS A O 1
ATOM 878 N N . ALA A 1 112 ? 10.011 -18.809 3.175 1.00 89.94 112 ALA A N 1
ATOM 879 C CA . ALA A 1 112 ? 10.303 -18.266 1.857 1.00 89.94 112 ALA A CA 1
ATOM 880 C C . ALA A 1 112 ? 8.994 -17.846 1.183 1.00 89.94 112 ALA A C 1
ATOM 882 O O . ALA A 1 112 ? 7.914 -18.264 1.601 1.00 89.94 112 ALA A O 1
ATOM 883 N N . TYR A 1 113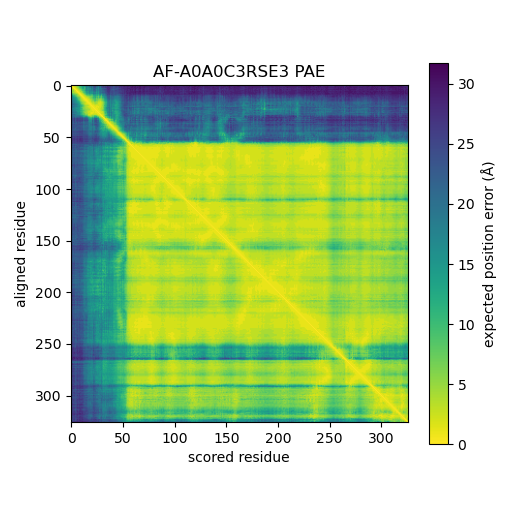 ? 9.099 -17.050 0.125 1.00 95.75 113 TYR A N 1
ATOM 884 C CA . TYR A 1 113 ? 7.967 -16.690 -0.718 1.00 95.75 113 TYR A CA 1
ATOM 885 C C . TYR A 1 113 ? 8.334 -16.787 -2.196 1.00 95.75 113 TYR A C 1
ATOM 887 O O . TYR A 1 113 ? 9.488 -16.620 -2.601 1.00 95.75 113 TYR A O 1
ATOM 895 N N . VAL A 1 114 ? 7.317 -17.055 -3.001 1.00 97.44 114 VAL A N 1
ATOM 896 C CA . VAL A 1 114 ? 7.363 -17.006 -4.455 1.00 97.44 114 VAL A CA 1
ATOM 897 C C . VAL A 1 114 ? 7.393 -15.532 -4.897 1.00 97.44 114 VAL A C 1
ATOM 899 O O . VAL A 1 114 ? 6.735 -14.702 -4.268 1.00 97.44 114 VAL A O 1
ATOM 902 N N . PRO A 1 115 ? 8.153 -15.148 -5.940 1.00 97.62 115 PRO A N 1
ATOM 903 C CA . PRO A 1 115 ? 8.158 -13.768 -6.423 1.00 97.62 115 PRO A CA 1
ATOM 904 C C . PRO A 1 115 ? 6.766 -13.299 -6.872 1.00 97.62 115 PRO A C 1
ATOM 906 O O . PRO A 1 115 ? 6.226 -13.797 -7.856 1.00 97.62 115 PRO A O 1
ATOM 909 N N . ASP A 1 116 ? 6.215 -12.299 -6.186 1.00 97.44 116 ASP A N 1
ATOM 910 C CA . ASP A 1 116 ? 4.900 -11.703 -6.465 1.00 97.44 116 ASP A CA 1
ATOM 911 C C . ASP A 1 116 ? 4.763 -11.182 -7.905 1.00 97.44 116 ASP A C 1
ATOM 913 O O . ASP A 1 116 ? 3.717 -11.321 -8.533 1.00 97.44 116 ASP A O 1
ATOM 917 N N . LYS A 1 117 ? 5.846 -10.640 -8.465 1.00 95.56 117 LYS A N 1
ATOM 918 C CA . LYS A 1 117 ? 5.889 -10.081 -9.818 1.00 95.56 117 LYS A CA 1
ATOM 919 C C . LYS A 1 117 ? 5.694 -11.096 -10.946 1.00 95.56 117 LYS A C 1
ATOM 921 O O . LYS A 1 117 ? 5.602 -10.672 -12.092 1.00 95.56 117 LYS A O 1
ATOM 926 N N . ASP A 1 118 ? 5.680 -12.390 -10.654 1.00 95.44 118 ASP A N 1
ATOM 927 C CA . ASP A 1 118 ? 5.469 -13.443 -11.652 1.00 95.44 118 ASP A CA 1
ATOM 928 C C . ASP A 1 118 ? 4.031 -14.004 -11.591 1.00 95.44 118 ASP A C 1
ATOM 930 O O . ASP A 1 118 ? 3.687 -14.895 -12.361 1.00 95.44 118 ASP A O 1
ATOM 934 N N . TYR A 1 119 ? 3.189 -13.464 -10.699 1.00 96.00 119 TYR A N 1
ATOM 935 C CA . TYR A 1 119 ? 1.826 -13.924 -10.437 1.00 96.00 119 TYR A CA 1
ATOM 936 C C . TYR A 1 119 ? 0.839 -12.754 -10.434 1.00 96.00 119 TYR A C 1
ATOM 938 O O . TYR A 1 119 ? 1.190 -11.582 -10.267 1.00 96.00 119 TYR A O 1
ATOM 946 N N . THR A 1 120 ? -0.432 -13.082 -10.621 1.00 93.12 120 THR A N 1
ATOM 947 C CA . THR A 1 120 ? -1.549 -12.130 -10.626 1.00 93.12 120 THR A CA 1
ATOM 948 C C . THR A 1 120 ? -2.554 -12.500 -9.548 1.00 93.12 120 THR A C 1
ATOM 950 O O . THR A 1 120 ? -2.502 -13.598 -8.996 1.00 93.12 120 THR A O 1
ATOM 953 N N . ILE A 1 121 ? -3.506 -11.612 -9.277 1.00 93.00 121 ILE A N 1
ATOM 954 C CA . ILE A 1 121 ? -4.577 -11.865 -8.303 1.00 93.00 121 ILE A CA 1
ATOM 955 C C . ILE A 1 121 ? -5.346 -13.156 -8.634 1.00 93.00 121 ILE A C 1
ATOM 957 O O . ILE A 1 121 ? -5.581 -13.971 -7.746 1.00 93.00 121 ILE A O 1
ATOM 961 N N . ALA A 1 122 ? -5.652 -13.387 -9.916 1.00 89.75 122 ALA A N 1
ATOM 962 C CA . ALA A 1 122 ? -6.375 -14.568 -10.394 1.00 89.75 122 ALA A CA 1
ATOM 963 C C . ALA A 1 122 ? -5.627 -15.896 -10.195 1.00 89.75 122 ALA A C 1
ATOM 965 O O . ALA A 1 122 ? -6.238 -16.955 -10.293 1.00 89.75 122 ALA A O 1
ATOM 966 N N . HIS A 1 123 ? -4.321 -15.866 -9.911 1.00 93.25 123 HIS A N 1
ATOM 967 C CA . HIS A 1 123 ? -3.595 -17.083 -9.554 1.00 93.25 123 HIS A CA 1
ATOM 968 C C . HIS A 1 123 ? -3.906 -17.553 -8.127 1.00 93.25 123 HIS A C 1
ATOM 970 O O . HIS A 1 123 ? -3.698 -18.727 -7.848 1.00 93.25 123 HIS A O 1
ATOM 976 N N . ILE A 1 124 ? -4.401 -16.662 -7.256 1.00 93.75 124 ILE A N 1
ATOM 977 C CA . ILE A 1 124 ? -4.716 -16.964 -5.852 1.00 93.75 124 ILE A CA 1
ATOM 978 C C . ILE A 1 124 ? -6.233 -17.017 -5.626 1.00 93.75 124 ILE A C 1
ATOM 980 O O . ILE A 1 124 ? -6.735 -17.938 -4.994 1.00 93.75 124 ILE A O 1
ATOM 984 N N . VAL A 1 125 ? -6.986 -16.042 -6.147 1.00 87.88 125 VAL A N 1
ATOM 985 C CA . VAL A 1 125 ? -8.444 -15.947 -5.955 1.00 87.88 125 VAL A CA 1
ATOM 986 C C . VAL A 1 125 ? -9.155 -15.834 -7.299 1.00 87.88 125 VAL A C 1
ATOM 988 O O . VAL A 1 125 ? -8.806 -14.988 -8.120 1.00 87.88 125 VAL A O 1
ATOM 991 N N . GLN A 1 126 ? -10.149 -16.685 -7.555 1.00 84.12 126 GLN A N 1
ATOM 992 C CA . GLN A 1 126 ? -10.751 -16.836 -8.886 1.00 84.12 126 GLN A CA 1
ATOM 993 C C . GLN A 1 126 ? -12.262 -16.643 -8.914 1.00 84.12 126 GLN A C 1
ATOM 995 O O . GLN A 1 126 ? -12.790 -16.235 -9.953 1.00 84.12 126 GLN A O 1
ATOM 1000 N N . MET A 1 127 ? -12.957 -16.991 -7.838 1.00 84.31 127 MET A N 1
ATOM 1001 C CA . MET A 1 127 ? -14.413 -17.069 -7.764 1.00 84.31 127 MET A CA 1
ATOM 1002 C C . MET A 1 127 ? -14.948 -16.232 -6.606 1.00 84.31 127 MET A C 1
ATOM 1004 O O . MET A 1 127 ? -14.227 -15.893 -5.672 1.00 84.31 127 MET A O 1
ATOM 1008 N N . GLU A 1 128 ? -16.234 -15.900 -6.664 1.00 84.81 128 GLU A N 1
ATOM 1009 C CA . GLU A 1 128 ? -16.922 -15.223 -5.567 1.00 84.81 128 GLU A CA 1
ATOM 1010 C C . GLU A 1 128 ? -16.791 -16.013 -4.267 1.00 84.81 128 GLU A C 1
ATOM 1012 O O . GLU A 1 128 ? -16.987 -17.227 -4.226 1.00 84.81 128 GLU A O 1
ATOM 1017 N N . GLY A 1 129 ? -16.460 -15.309 -3.191 1.00 84.50 129 GLY A N 1
ATOM 1018 C CA . GLY A 1 129 ? -16.204 -15.910 -1.891 1.00 84.50 129 GLY A CA 1
ATOM 1019 C C . GLY A 1 129 ? -14.740 -16.262 -1.634 1.00 84.50 129 GLY A C 1
ATOM 1020 O O . GLY A 1 129 ? -14.377 -16.303 -0.456 1.00 84.50 129 GLY A O 1
ATOM 1021 N N . ASP A 1 130 ? -13.909 -16.431 -2.671 1.00 86.62 130 ASP A N 1
ATOM 1022 C CA . ASP A 1 130 ? -12.474 -16.684 -2.504 1.00 86.62 130 ASP A CA 1
ATOM 1023 C C . ASP A 1 130 ? -11.812 -15.537 -1.739 1.00 86.62 130 ASP A C 1
ATOM 1025 O O . ASP A 1 130 ? -12.170 -14.362 -1.886 1.00 86.62 130 ASP A O 1
ATOM 1029 N N . ALA A 1 131 ? -10.818 -15.876 -0.922 1.00 90.50 131 ALA A N 1
ATOM 1030 C CA . ALA A 1 131 ? -10.067 -14.905 -0.150 1.00 90.50 131 ALA A CA 1
ATOM 1031 C C . ALA A 1 131 ? -8.584 -15.262 -0.086 1.00 90.50 131 ALA A C 1
ATOM 1033 O O . ALA A 1 131 ? -8.210 -16.431 -0.051 1.00 90.50 131 ALA A O 1
ATOM 1034 N N . MET A 1 132 ? -7.753 -14.228 -0.004 1.00 94.44 132 MET A N 1
ATOM 1035 C CA . MET A 1 132 ? -6.322 -14.336 0.255 1.00 94.44 132 MET A CA 1
ATOM 1036 C C . MET A 1 132 ? -5.910 -13.406 1.391 1.00 94.44 132 MET A C 1
ATOM 1038 O O . MET A 1 132 ? -6.537 -12.369 1.632 1.00 94.44 132 MET A O 1
ATOM 1042 N N . GLY A 1 133 ? -4.831 -13.761 2.076 1.00 95.81 133 GLY A N 1
ATOM 1043 C CA . GLY A 1 133 ? -4.200 -12.899 3.065 1.00 95.81 133 GLY A CA 1
ATOM 1044 C C . GLY A 1 133 ? -3.337 -11.846 2.387 1.00 95.81 133 GLY A C 1
ATOM 1045 O O . GLY A 1 133 ? -2.679 -12.125 1.390 1.00 95.81 133 GLY A O 1
ATOM 1046 N N . TYR A 1 134 ? -3.307 -10.642 2.942 1.00 97.31 134 TYR A N 1
ATOM 1047 C CA . TYR A 1 134 ? -2.311 -9.626 2.634 1.00 97.31 134 TYR A CA 1
ATOM 1048 C C . TYR A 1 134 ? -1.663 -9.179 3.938 1.00 97.31 134 TYR A C 1
ATOM 1050 O O . TYR A 1 134 ? -2.332 -8.669 4.837 1.00 97.31 134 TYR A O 1
ATOM 1058 N N . TYR A 1 135 ? -0.362 -9.392 4.044 1.00 97.19 135 TYR A N 1
ATOM 1059 C CA . TYR A 1 135 ? 0.435 -9.038 5.203 1.00 97.19 135 TYR A CA 1
ATOM 1060 C C . TYR A 1 135 ? 1.370 -7.892 4.829 1.00 97.19 135 TYR A C 1
ATOM 1062 O O . TYR A 1 135 ? 2.014 -7.930 3.784 1.00 97.19 135 TYR A O 1
ATOM 1070 N N . TYR A 1 136 ? 1.449 -6.867 5.668 1.00 97.62 136 TYR A N 1
ATOM 1071 C CA . TYR A 1 136 ? 2.245 -5.668 5.436 1.00 97.62 136 TYR A CA 1
ATOM 1072 C C . TYR A 1 136 ? 3.003 -5.292 6.701 1.00 97.62 136 TYR A C 1
ATOM 1074 O O . TYR A 1 136 ? 2.446 -5.347 7.795 1.00 97.62 136 TYR A O 1
ATOM 1082 N N . ASP A 1 137 ? 4.254 -4.876 6.523 1.00 97.25 137 ASP A N 1
ATOM 1083 C CA . ASP A 1 137 ? 5.179 -4.563 7.607 1.00 97.25 137 ASP A CA 1
ATOM 1084 C C . ASP A 1 137 ? 5.405 -5.735 8.568 1.00 97.25 137 ASP A C 1
ATOM 1086 O O . ASP A 1 137 ? 4.645 -5.987 9.505 1.00 97.25 137 ASP A O 1
ATOM 1090 N N . PHE A 1 138 ? 6.502 -6.457 8.351 1.00 96.12 138 PHE A N 1
ATOM 1091 C CA . PHE A 1 138 ? 6.850 -7.619 9.174 1.00 96.12 138 PHE A CA 1
ATOM 1092 C C . PHE A 1 138 ? 7.249 -7.244 10.609 1.00 96.12 138 PHE A C 1
ATOM 1094 O O . PHE A 1 138 ? 7.296 -8.114 11.480 1.00 96.12 138 PHE A O 1
ATOM 1101 N N . GLY A 1 139 ? 7.523 -5.962 10.875 1.00 95.75 139 GLY A N 1
ATOM 1102 C CA . GLY A 1 139 ? 7.708 -5.435 12.223 1.00 95.75 139 GLY A CA 1
ATOM 1103 C C . GLY A 1 139 ? 6.379 -5.099 12.899 1.00 95.75 139 GLY A C 1
ATOM 1104 O O . GLY A 1 139 ? 6.124 -5.558 14.015 1.00 95.75 139 GLY A O 1
ATOM 1105 N N . ASP A 1 140 ? 5.528 -4.333 12.215 1.00 94.44 140 ASP A N 1
ATOM 1106 C CA . ASP A 1 140 ? 4.290 -3.795 12.793 1.00 94.44 140 ASP A CA 1
ATOM 1107 C C . ASP A 1 140 ? 3.084 -4.740 12.712 1.00 94.44 140 ASP A C 1
ATOM 1109 O O . ASP A 1 140 ? 2.113 -4.540 13.446 1.00 94.44 140 ASP A O 1
ATOM 1113 N N . ASN A 1 141 ? 3.166 -5.807 11.914 1.00 93.62 141 ASN A N 1
ATOM 1114 C CA . ASN A 1 141 ? 2.199 -6.905 11.851 1.00 93.62 141 ASN A CA 1
ATOM 1115 C C . ASN A 1 141 ? 0.798 -6.472 11.389 1.00 93.62 141 ASN A C 1
ATOM 1117 O O . ASN A 1 141 ? -0.216 -6.810 12.013 1.00 93.62 141 ASN A O 1
ATOM 1121 N N . TRP A 1 142 ? 0.732 -5.718 10.289 1.00 93.69 142 TRP A N 1
ATOM 1122 C CA . TRP A 1 142 ? -0.539 -5.400 9.646 1.00 93.69 142 TRP A CA 1
ATOM 1123 C C . TRP A 1 142 ? -0.991 -6.570 8.777 1.00 93.69 142 TRP A C 1
ATOM 1125 O O . TRP A 1 142 ? -0.253 -7.051 7.921 1.00 93.69 142 TRP A O 1
ATOM 1135 N N . SER A 1 143 ? -2.225 -7.027 8.977 1.00 92.31 143 SER A N 1
ATOM 1136 C CA . SER A 1 143 ? -2.801 -8.134 8.213 1.00 92.31 143 SER A CA 1
ATOM 1137 C C . SER A 1 143 ? -4.216 -7.804 7.759 1.00 92.31 143 SER A C 1
ATOM 1139 O O . SER A 1 143 ? -5.006 -7.200 8.484 1.00 92.31 143 SER A O 1
ATOM 1141 N N . PHE A 1 144 ? -4.524 -8.206 6.534 1.00 91.38 144 PHE A N 1
ATOM 1142 C CA . PHE A 1 144 ? -5.781 -7.940 5.854 1.00 91.38 144 PHE A CA 1
ATOM 1143 C C . PHE A 1 144 ? -6.221 -9.205 5.122 1.00 91.38 144 PHE A C 1
ATOM 1145 O O . PHE A 1 144 ? -5.380 -9.998 4.703 1.00 91.38 144 PHE A O 1
ATOM 1152 N N . ALA A 1 145 ? -7.525 -9.378 4.926 1.00 88.50 145 ALA A N 1
ATOM 1153 C CA . ALA A 1 145 ? -8.024 -10.303 3.917 1.00 88.50 145 ALA A CA 1
ATOM 1154 C C . ALA A 1 145 ? -8.485 -9.507 2.710 1.00 88.50 145 ALA A C 1
ATOM 1156 O O . ALA A 1 145 ? -9.120 -8.458 2.839 1.00 88.50 145 ALA A O 1
ATOM 1157 N N . VAL A 1 146 ? -8.182 -10.047 1.543 1.00 88.56 146 VAL A N 1
ATOM 1158 C CA . VAL A 1 146 ? -8.700 -9.595 0.265 1.00 88.56 146 VAL A CA 1
ATOM 1159 C C . VAL A 1 146 ? -9.674 -10.658 -0.208 1.00 88.56 146 VAL A C 1
ATOM 1161 O O . VAL A 1 146 ? -9.262 -11.791 -0.438 1.00 88.56 146 VAL A O 1
ATOM 1164 N N . LYS A 1 147 ? -10.955 -10.301 -0.315 1.00 89.25 147 LYS A N 1
ATOM 1165 C CA . LYS A 1 147 ? -12.033 -11.220 -0.685 1.00 89.25 147 LYS A CA 1
ATOM 1166 C C . LYS A 1 147 ? -12.653 -10.813 -2.015 1.00 89.25 147 LYS A C 1
ATOM 1168 O O . LYS A 1 147 ? -12.917 -9.632 -2.234 1.00 89.25 147 LYS A O 1
ATOM 1173 N N . VAL A 1 148 ? -12.929 -11.794 -2.865 1.00 83.12 148 VAL A N 1
ATOM 1174 C CA . VAL A 1 148 ? -13.729 -11.610 -4.075 1.00 83.12 148 VAL A CA 1
ATOM 1175 C C . VAL A 1 148 ? -15.199 -11.592 -3.668 1.00 83.12 148 VAL A C 1
ATOM 1177 O O . VAL A 1 148 ? -15.719 -12.572 -3.135 1.00 83.12 148 VAL A O 1
ATOM 1180 N N . ILE A 1 149 ? -15.859 -10.455 -3.870 1.00 84.00 149 ILE A N 1
ATOM 1181 C CA . ILE A 1 149 ? -17.281 -10.293 -3.540 1.00 84.00 149 ILE A CA 1
ATOM 1182 C C . ILE A 1 149 ? -18.157 -10.660 -4.730 1.00 84.00 149 ILE A C 1
ATOM 1184 O O . ILE A 1 149 ? -19.136 -11.376 -4.560 1.00 84.00 149 ILE A O 1
ATOM 1188 N N . GLU A 1 150 ? -17.775 -10.195 -5.913 1.00 80.75 150 GLU A N 1
ATOM 1189 C CA . GLU A 1 150 ? -18.525 -10.370 -7.149 1.00 80.75 150 GLU A CA 1
ATOM 1190 C C . GLU A 1 150 ? -17.549 -10.505 -8.316 1.00 80.75 150 GLU A C 1
ATOM 1192 O O . GLU A 1 150 ? -16.480 -9.882 -8.326 1.00 80.75 150 GLU A O 1
ATOM 1197 N N . VAL A 1 151 ? -17.911 -11.338 -9.287 1.00 79.31 151 VAL A N 1
ATOM 1198 C CA . VAL A 1 151 ? -17.138 -11.566 -10.505 1.00 79.31 151 VAL A CA 1
ATOM 1199 C C . VAL A 1 151 ? -17.973 -11.126 -11.703 1.00 79.31 151 VAL A C 1
ATOM 1201 O O . VAL A 1 151 ? -18.812 -11.869 -12.204 1.00 79.31 151 VAL A O 1
ATOM 1204 N N . LEU A 1 152 ? -17.714 -9.911 -12.182 1.00 74.62 152 LEU A N 1
ATOM 1205 C CA . LEU A 1 152 ? -18.485 -9.313 -13.273 1.00 74.62 152 LEU A CA 1
ATOM 1206 C C . LEU A 1 152 ? -18.152 -9.925 -14.651 1.00 74.62 152 LEU A C 1
ATOM 1208 O O . LEU A 1 152 ? -17.006 -10.351 -14.866 1.00 74.62 152 LEU A O 1
ATOM 1212 N N . PRO A 1 153 ? -19.117 -9.945 -15.598 1.00 75.38 153 PRO A N 1
ATOM 1213 C CA . PRO A 1 153 ? -18.890 -10.363 -16.981 1.00 75.38 153 PRO A CA 1
ATOM 1214 C C . PRO A 1 153 ? -17.810 -9.538 -17.693 1.00 75.38 153 PRO A C 1
ATOM 1216 O O . PRO A 1 153 ? -17.549 -8.379 -17.364 1.00 75.38 153 PRO A O 1
ATOM 1219 N N . VAL A 1 154 ? -17.196 -10.130 -18.718 1.00 71.69 154 VAL A N 1
ATOM 1220 C CA . VAL A 1 154 ? -16.109 -9.509 -19.498 1.00 71.69 154 VAL A CA 1
ATOM 1221 C C . VAL A 1 154 ? -16.581 -8.252 -20.219 1.00 71.69 154 VAL A C 1
ATOM 1223 O O . VAL A 1 154 ? -15.848 -7.274 -20.328 1.00 71.69 154 VAL A O 1
ATOM 1226 N N . GLU A 1 155 ? -17.824 -8.256 -20.680 1.00 75.19 155 GLU A N 1
ATOM 1227 C CA . GLU A 1 155 ? -18.438 -7.165 -21.429 1.00 75.19 155 GLU A CA 1
ATOM 1228 C C . GLU A 1 155 ? -18.627 -5.904 -20.574 1.00 75.19 155 GLU A C 1
ATOM 1230 O O . GLU A 1 155 ? -18.683 -4.796 -21.107 1.00 75.19 155 GLU A O 1
ATOM 1235 N N . GLU A 1 156 ? -18.682 -6.063 -19.251 1.00 70.38 156 GLU A N 1
ATOM 1236 C CA . GLU A 1 156 ? -18.793 -4.975 -18.275 1.00 70.38 156 GLU A CA 1
ATOM 1237 C C . GLU A 1 156 ? -17.416 -4.499 -17.781 1.00 70.38 156 GLU A C 1
ATOM 1239 O O . GLU A 1 156 ? -17.300 -3.493 -17.077 1.00 70.38 156 GLU A O 1
ATOM 1244 N N . ASN A 1 157 ? -16.340 -5.186 -18.175 1.00 69.50 157 ASN A N 1
ATOM 1245 C CA . ASN A 1 157 ? -14.994 -4.903 -17.709 1.00 69.50 157 ASN A CA 1
ATOM 1246 C C . ASN A 1 157 ? -14.414 -3.636 -18.352 1.00 69.50 157 ASN A C 1
ATOM 1248 O O . ASN A 1 157 ? -13.931 -3.625 -19.483 1.00 69.50 157 ASN A O 1
ATOM 1252 N N . THR A 1 158 ? -14.358 -2.565 -17.568 1.00 68.00 158 THR A N 1
ATOM 1253 C CA . THR A 1 158 ? -13.677 -1.317 -17.948 1.00 68.00 158 THR A CA 1
ATOM 1254 C C . THR A 1 158 ? -12.161 -1.366 -17.715 1.00 68.00 158 THR A C 1
ATOM 1256 O O . THR A 1 158 ? -11.423 -0.460 -18.116 1.00 68.00 158 THR A O 1
ATOM 1259 N N . GLY A 1 159 ? -11.683 -2.403 -17.021 1.00 66.00 159 GLY A N 1
ATOM 1260 C CA . GLY A 1 159 ? -10.323 -2.501 -16.507 1.00 66.00 159 GLY A CA 1
ATOM 1261 C C . GLY A 1 159 ? -9.993 -1.438 -15.459 1.00 66.00 159 GLY A C 1
ATOM 1262 O O . GLY A 1 159 ? -8.814 -1.252 -15.171 1.00 66.00 159 GLY A O 1
ATOM 1263 N N . ALA A 1 160 ? -10.999 -0.717 -14.944 1.00 74.50 160 ALA A N 1
ATOM 1264 C CA . ALA A 1 160 ? -10.838 0.380 -14.001 1.00 74.50 160 ALA A CA 1
ATOM 1265 C C . ALA A 1 160 ? -10.627 -0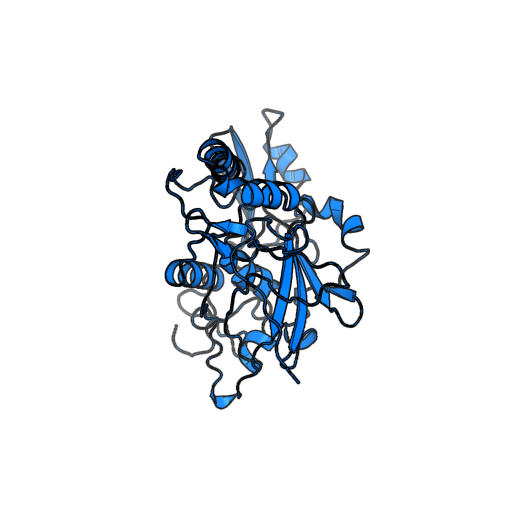.117 -12.561 1.00 74.50 160 ALA A C 1
ATOM 1267 O O . ALA A 1 160 ? -11.417 -0.913 -12.057 1.00 74.50 160 ALA A O 1
ATOM 1268 N N . VAL A 1 161 ? -9.619 0.408 -11.862 1.00 82.31 161 VAL A N 1
ATOM 1269 C CA . VAL A 1 161 ? -9.481 0.269 -10.406 1.00 82.31 161 VAL A CA 1
ATOM 1270 C C . VAL A 1 161 ? -10.249 1.407 -9.740 1.00 82.31 161 VAL A C 1
ATOM 1272 O O . VAL A 1 161 ? -9.773 2.542 -9.704 1.00 82.31 161 VAL A O 1
ATOM 1275 N N . THR A 1 162 ? -11.424 1.109 -9.181 1.00 82.88 162 THR A N 1
ATOM 1276 C CA . THR A 1 162 ? -12.281 2.127 -8.556 1.00 82.88 162 THR A CA 1
ATOM 1277 C C . THR A 1 162 ? -12.581 1.794 -7.100 1.00 82.88 162 THR A C 1
ATOM 1279 O O . THR A 1 162 ? -13.019 0.699 -6.756 1.00 82.88 162 THR A O 1
ATOM 1282 N N . VAL A 1 163 ? -12.387 2.780 -6.223 1.00 85.88 163 VAL A N 1
ATOM 1283 C CA . VAL A 1 163 ? -12.819 2.689 -4.824 1.00 85.88 163 VAL A CA 1
ATOM 1284 C C . VAL A 1 163 ? -14.311 3.004 -4.766 1.00 85.88 163 VAL A C 1
ATOM 1286 O O . VAL A 1 163 ? -14.699 4.135 -5.063 1.00 85.88 163 VAL A O 1
ATOM 1289 N N . LEU A 1 164 ? -15.131 2.021 -4.392 1.00 85.12 164 LEU A N 1
ATOM 1290 C CA . LEU A 1 164 ? -16.589 2.170 -4.314 1.00 85.12 164 LEU A CA 1
ATOM 1291 C C . LEU A 1 164 ? -17.048 2.667 -2.949 1.00 85.12 164 LEU A C 1
ATOM 1293 O O . LEU A 1 164 ? -17.940 3.506 -2.845 1.00 85.12 164 LEU A O 1
ATOM 1297 N N . SER A 1 165 ? -16.446 2.143 -1.886 1.00 84.75 165 SER A N 1
ATOM 1298 C CA . SER A 1 165 ? -16.773 2.537 -0.526 1.00 84.75 165 SER A CA 1
ATOM 1299 C C . SER A 1 165 ? -15.606 2.267 0.419 1.00 84.75 165 SER A C 1
ATOM 1301 O O . SER A 1 165 ? -14.565 1.734 0.045 1.00 84.75 165 SER A O 1
ATOM 1303 N N . GLY A 1 166 ? -15.768 2.680 1.666 1.00 85.12 166 GLY A N 1
ATOM 1304 C CA . GLY A 1 166 ? -14.810 2.388 2.714 1.00 85.12 166 GLY A CA 1
ATOM 1305 C C . GLY A 1 166 ? -15.220 3.052 4.011 1.00 85.12 166 GLY A C 1
ATOM 1306 O O . GLY A 1 166 ? -16.124 3.894 4.057 1.00 85.12 166 GLY A O 1
ATOM 1307 N N . ARG A 1 167 ? -14.553 2.657 5.090 1.00 84.88 167 ARG A N 1
ATOM 1308 C CA . ARG A 1 167 ? -14.825 3.164 6.428 1.00 84.88 167 ARG A CA 1
ATOM 1309 C C . ARG A 1 167 ? -13.544 3.241 7.238 1.00 84.88 167 ARG A C 1
ATOM 1311 O O . ARG A 1 167 ? -12.690 2.371 7.133 1.00 84.88 167 ARG A O 1
ATOM 1318 N N . GLY A 1 168 ? -13.492 4.229 8.127 1.00 88.50 168 GLY A N 1
ATOM 1319 C CA . GLY A 1 168 ? -12.333 4.462 8.973 1.00 88.50 168 GLY A CA 1
ATOM 1320 C C . GLY A 1 168 ? -11.290 5.319 8.273 1.00 88.50 168 GLY A C 1
ATOM 1321 O O . GLY A 1 168 ? -11.243 5.407 7.047 1.00 88.50 168 GLY A O 1
ATOM 1322 N N . ALA A 1 169 ? -10.479 5.980 9.084 1.00 89.62 169 ALA A N 1
ATOM 1323 C CA . ALA A 1 169 ? -9.328 6.716 8.599 1.00 89.62 169 ALA A CA 1
ATOM 1324 C C . ALA A 1 169 ? -8.260 5.774 8.017 1.00 89.62 169 ALA A C 1
ATOM 1326 O O . ALA A 1 169 ? -8.214 4.583 8.335 1.00 89.62 169 ALA A O 1
ATOM 1327 N N . HIS A 1 170 ? -7.367 6.334 7.198 1.00 93.00 170 HIS A N 1
ATOM 1328 C CA . HIS A 1 170 ? -6.159 5.643 6.744 1.00 93.00 170 HIS A CA 1
ATOM 1329 C C . HIS A 1 170 ? -5.279 5.212 7.920 1.00 93.00 170 HIS A C 1
ATOM 1331 O O . HIS A 1 170 ? -5.281 5.836 8.986 1.00 93.00 170 HIS A O 1
ATOM 1337 N N . LEU A 1 171 ? -4.505 4.153 7.719 1.00 92.94 171 LEU A N 1
ATOM 1338 C CA . LEU A 1 171 ? -3.697 3.560 8.772 1.00 92.94 171 LEU A CA 1
ATOM 1339 C C . LEU A 1 171 ? -2.449 4.403 9.078 1.00 92.94 171 LEU A C 1
ATOM 1341 O O . LEU A 1 171 ? -1.855 5.001 8.171 1.00 92.94 171 LEU A O 1
ATOM 1345 N N . PRO A 1 172 ? -2.034 4.466 10.354 1.00 94.62 172 PRO A N 1
ATOM 1346 C CA . PRO A 1 172 ? -0.793 5.116 10.746 1.00 94.62 172 PRO A CA 1
ATOM 1347 C C . PRO A 1 172 ? 0.416 4.207 10.465 1.00 94.62 172 PRO A C 1
ATOM 1349 O O . PRO A 1 172 ? 0.835 3.448 11.331 1.00 94.62 172 PRO A O 1
ATOM 1352 N N . ASP A 1 173 ? 0.967 4.282 9.253 1.00 94.38 173 ASP A N 1
ATOM 1353 C CA . ASP A 1 173 ? 2.135 3.498 8.823 1.00 94.38 173 ASP A CA 1
ATOM 1354 C C . ASP A 1 173 ? 3.390 3.794 9.670 1.00 94.38 173 ASP A C 1
ATOM 1356 O O . ASP A 1 173 ? 3.852 4.935 9.693 1.00 94.38 173 ASP A O 1
ATOM 1360 N N . GLY A 1 174 ? 3.943 2.795 10.364 1.00 93.31 174 GLY A N 1
ATOM 1361 C CA . GLY A 1 174 ? 4.982 2.959 11.396 1.00 93.31 174 GLY A CA 1
ATOM 1362 C C . GLY A 1 174 ? 4.462 2.939 12.843 1.00 93.31 174 GLY A C 1
ATOM 1363 O O . GLY A 1 174 ? 5.202 3.240 13.784 1.00 93.31 174 GLY A O 1
ATOM 1364 N N . VAL A 1 175 ? 3.179 2.621 13.046 1.00 94.88 175 VAL A N 1
ATOM 1365 C CA . VAL A 1 175 ? 2.620 2.287 14.359 1.00 94.88 175 VAL A CA 1
ATOM 1366 C C . VAL A 1 175 ? 2.220 0.815 14.379 1.00 94.88 175 VAL A C 1
ATOM 1368 O O . VAL A 1 175 ? 1.238 0.433 13.750 1.00 94.88 175 VAL A O 1
ATOM 1371 N N . ALA A 1 176 ? 2.904 0.019 15.203 1.00 94.38 176 ALA A N 1
ATOM 1372 C CA . ALA A 1 176 ? 2.593 -1.394 15.398 1.00 94.38 176 ALA A CA 1
ATOM 1373 C C . ALA A 1 176 ? 1.099 -1.664 15.637 1.00 94.38 176 ALA A C 1
ATOM 1375 O O . ALA A 1 176 ? 0.460 -1.039 16.494 1.00 94.38 176 ALA A O 1
ATOM 1376 N N . TRP A 1 177 ? 0.564 -2.666 14.937 1.00 91.12 177 TRP A N 1
ATOM 1377 C CA . TRP A 1 177 ? -0.849 -3.034 14.975 1.00 91.12 177 TRP A CA 1
ATOM 1378 C C . TRP A 1 177 ? -1.393 -3.230 16.405 1.00 91.12 177 TRP A C 1
ATOM 1380 O O . TRP A 1 177 ? -2.413 -2.618 16.734 1.00 91.12 177 TRP A O 1
ATOM 1390 N N . PRO A 1 178 ? -0.741 -3.996 17.311 1.00 89.75 178 PRO A N 1
ATOM 1391 C CA . PRO A 1 178 ? -1.245 -4.165 18.675 1.00 89.75 178 PRO A CA 1
ATOM 1392 C C . PRO A 1 178 ? -1.379 -2.841 19.434 1.00 89.75 178 PRO A C 1
ATOM 1394 O O . PRO A 1 178 ? -2.346 -2.653 20.167 1.00 89.75 178 PRO A O 1
ATOM 1397 N N . VAL A 1 179 ? -0.445 -1.909 19.217 1.00 93.19 179 VAL A N 1
ATOM 1398 C CA . VAL A 1 179 ? -0.463 -0.586 19.851 1.00 93.19 179 VAL A CA 1
ATOM 1399 C C . VAL A 1 179 ? -1.615 0.246 19.302 1.00 93.19 179 VAL A C 1
ATOM 1401 O O . VAL A 1 179 ? -2.365 0.847 20.071 1.00 93.19 179 VAL A O 1
ATOM 1404 N N . TRP A 1 180 ? -1.786 0.267 17.978 1.00 94.00 180 TRP A N 1
ATOM 1405 C CA . TRP A 1 180 ? -2.879 1.008 17.356 1.00 94.00 180 TRP A CA 1
ATOM 1406 C C . TRP A 1 180 ? -4.252 0.482 17.777 1.00 94.00 180 TRP A C 1
ATOM 1408 O O . TRP A 1 180 ? -5.133 1.265 18.132 1.00 94.00 180 TRP A O 1
ATOM 1418 N N . ARG A 1 181 ? -4.422 -0.844 17.811 1.00 90.81 181 ARG A N 1
ATOM 1419 C CA . ARG A 1 181 ? -5.637 -1.506 18.297 1.00 90.81 181 ARG A CA 1
ATOM 1420 C C . ARG A 1 181 ? -6.024 -1.020 19.692 1.00 90.81 181 ARG A C 1
ATOM 1422 O O . ARG A 1 181 ? -7.178 -0.656 19.907 1.00 90.81 181 ARG A O 1
ATOM 1429 N N . ASP A 1 182 ? -5.073 -1.018 20.622 1.00 89.50 182 ASP A N 1
ATOM 1430 C CA . ASP A 1 182 ? -5.331 -0.667 22.020 1.00 89.50 182 ASP A CA 1
ATOM 1431 C C . ASP A 1 182 ? -5.681 0.823 22.159 1.00 89.50 182 ASP A C 1
ATOM 1433 O O . ASP A 1 182 ? -6.642 1.177 22.844 1.00 89.50 182 ASP A O 1
ATOM 1437 N N . LEU A 1 183 ? -4.992 1.700 21.417 1.00 92.25 183 LEU A N 1
ATOM 1438 C CA . LEU A 1 183 ? -5.332 3.126 21.347 1.00 92.25 183 LEU A CA 1
ATOM 1439 C C . LEU A 1 183 ? -6.757 3.355 20.834 1.00 92.25 183 LEU A C 1
ATOM 1441 O O . LEU A 1 183 ? -7.490 4.191 21.363 1.00 92.25 183 LEU A O 1
ATOM 1445 N N . MET A 1 184 ? -7.162 2.599 19.818 1.00 92.25 184 MET A N 1
ATOM 1446 C CA . MET A 1 184 ? -8.484 2.722 19.218 1.00 92.25 184 MET A CA 1
ATOM 1447 C C . MET A 1 184 ? -9.601 2.122 20.075 1.00 92.25 184 MET A C 1
ATOM 1449 O O . MET A 1 184 ? -10.723 2.621 20.023 1.00 92.25 184 MET A O 1
ATOM 1453 N N . ALA A 1 185 ? -9.317 1.101 20.887 1.00 89.50 185 ALA A N 1
ATOM 1454 C CA . ALA A 1 185 ? -10.260 0.583 21.881 1.00 89.50 185 ALA A CA 1
ATOM 1455 C C . ALA A 1 185 ? -10.557 1.613 22.987 1.00 89.50 185 ALA A C 1
ATOM 1457 O O . ALA A 1 185 ? -11.644 1.628 23.569 1.00 89.50 185 ALA A O 1
ATOM 1458 N N . ASP A 1 186 ? -9.597 2.498 23.248 1.00 92.38 186 ASP A N 1
ATOM 1459 C CA . ASP A 1 186 ? -9.671 3.487 24.314 1.00 92.38 186 ASP A CA 1
ATOM 1460 C C . ASP A 1 186 ? -10.129 4.873 23.844 1.00 92.38 186 ASP A C 1
ATOM 1462 O O . ASP A 1 186 ? -10.477 5.713 24.675 1.00 92.38 186 ASP A O 1
ATOM 1466 N N . VAL A 1 187 ? -10.164 5.132 22.533 1.00 91.88 187 VAL A N 1
ATOM 1467 C CA . VAL A 1 187 ? -10.350 6.481 21.969 1.00 91.88 187 VAL A CA 1
ATOM 1468 C C . VAL A 1 187 ? -11.632 7.178 22.445 1.00 91.88 187 VAL A C 1
ATOM 1470 O O . VAL A 1 187 ? -11.630 8.392 22.658 1.00 91.88 187 VAL A O 1
ATOM 1473 N N . ASP A 1 188 ? -12.709 6.420 22.675 1.00 88.88 188 ASP A N 1
ATOM 1474 C CA . ASP A 1 188 ? -14.002 6.946 23.134 1.00 88.88 188 ASP A CA 1
ATOM 1475 C C . ASP A 1 188 ? -14.109 7.074 24.660 1.00 88.88 188 ASP A C 1
ATOM 1477 O O . ASP A 1 188 ? -15.066 7.667 25.156 1.00 88.88 188 ASP A O 1
ATOM 1481 N N . LYS A 1 189 ? -13.131 6.566 25.424 1.00 93.06 189 LYS A N 1
ATOM 1482 C CA . LYS A 1 189 ? -13.117 6.675 26.894 1.00 93.06 189 LYS A CA 1
ATOM 1483 C C . LYS A 1 189 ? -12.896 8.113 27.372 1.00 93.06 189 LYS A C 1
ATOM 1485 O O . LYS A 1 189 ? -13.100 8.410 28.546 1.00 93.06 189 LYS A O 1
ATOM 1490 N N . GLY A 1 190 ? -12.465 9.014 26.486 1.00 94.44 190 GLY A N 1
ATOM 1491 C CA . GLY A 1 190 ? -12.432 10.452 26.740 1.00 94.44 190 GLY A CA 1
ATOM 1492 C C . GLY A 1 190 ? -11.272 11.192 26.062 1.00 94.44 190 GLY A C 1
ATOM 1493 O O . GLY A 1 190 ? -10.427 10.584 25.399 1.00 94.44 190 GLY A O 1
ATOM 1494 N N . PRO A 1 191 ? -11.173 12.523 26.264 1.00 96.38 191 PRO A N 1
ATOM 1495 C CA . PRO A 1 191 ? -10.221 13.385 25.554 1.00 96.38 191 PRO A CA 1
ATOM 1496 C C . PRO A 1 191 ? -8.747 12.995 25.725 1.00 96.38 191 PRO A C 1
ATOM 1498 O O . PRO A 1 191 ? -7.956 13.160 24.799 1.00 96.38 191 PRO A O 1
ATOM 1501 N N . LYS A 1 192 ? -8.371 12.452 26.892 1.00 97.38 192 LYS A N 1
ATOM 1502 C CA . LYS A 1 192 ? -7.002 11.990 27.174 1.00 97.38 192 LYS A CA 1
ATOM 1503 C C . LYS A 1 192 ? -6.578 10.858 26.232 1.00 97.38 192 LYS A C 1
ATOM 1505 O O . LYS A 1 192 ? -5.501 10.930 25.646 1.00 97.38 192 LYS A O 1
ATOM 1510 N N . TYR A 1 193 ? -7.420 9.837 26.083 1.00 96.25 193 TYR A N 1
ATOM 1511 C CA . TYR A 1 193 ? -7.148 8.672 25.237 1.00 96.25 193 TYR A CA 1
ATOM 1512 C C . TYR A 1 193 ? -7.156 9.049 23.759 1.00 96.25 193 TYR A C 1
ATOM 1514 O O . TYR A 1 193 ? -6.251 8.687 23.011 1.00 96.25 193 TYR A O 1
ATOM 1522 N N . ARG A 1 194 ? -8.107 9.900 23.365 1.00 96.00 194 ARG A N 1
ATOM 1523 C CA . ARG A 1 194 ? -8.140 10.497 22.031 1.00 96.00 194 ARG A CA 1
ATOM 1524 C C . ARG A 1 194 ? -6.860 11.262 21.699 1.00 96.00 194 ARG A C 1
ATOM 1526 O O . ARG A 1 194 ? -6.294 11.066 20.628 1.00 96.00 194 ARG A O 1
ATOM 1533 N N . LYS A 1 195 ? -6.377 12.104 22.617 1.00 96.75 195 LYS A N 1
ATOM 1534 C CA . LYS A 1 195 ? -5.109 12.826 22.452 1.00 96.75 195 LYS A CA 1
ATOM 1535 C C . LYS A 1 195 ? -3.937 11.857 22.277 1.00 96.75 195 LYS A C 1
ATOM 1537 O O . LYS A 1 195 ? -3.123 12.096 21.399 1.00 96.75 195 LYS A O 1
ATOM 1542 N N . ALA A 1 196 ? -3.873 10.772 23.052 1.00 96.81 196 ALA A N 1
ATOM 1543 C CA . ALA A 1 196 ? -2.822 9.762 22.916 1.00 96.81 196 ALA A CA 1
ATOM 1544 C C . ALA A 1 196 ? -2.830 9.084 21.533 1.00 96.81 196 ALA A C 1
ATOM 1546 O O . ALA A 1 196 ? -1.774 8.952 20.921 1.00 96.81 196 ALA A O 1
ATOM 1547 N N . ALA A 1 197 ? -4.009 8.724 21.010 1.00 96.25 197 ALA A N 1
ATOM 1548 C CA . ALA A 1 197 ? -4.140 8.163 19.664 1.00 96.25 197 ALA A CA 1
ATOM 1549 C C . ALA A 1 197 ? -3.690 9.157 18.578 1.00 96.25 197 ALA A C 1
ATOM 1551 O O . ALA A 1 197 ? -2.943 8.790 17.674 1.00 96.25 197 ALA A O 1
ATOM 1552 N N . LEU A 1 198 ? -4.087 10.431 18.695 1.00 96.81 198 LEU A N 1
ATOM 1553 C CA . LEU A 1 198 ? -3.658 11.485 17.770 1.00 96.81 198 LEU A CA 1
ATOM 1554 C C . LEU A 1 198 ? -2.155 11.757 17.855 1.00 96.81 198 LEU A C 1
ATOM 1556 O O . LEU A 1 198 ? -1.523 11.943 16.822 1.00 96.81 198 LEU A O 1
ATOM 1560 N N . ASP A 1 199 ? -1.586 11.796 19.059 1.00 96.00 199 ASP A N 1
ATOM 1561 C CA . ASP A 1 199 ? -0.149 12.007 19.249 1.00 96.00 199 ASP A CA 1
ATOM 1562 C C . ASP A 1 199 ? 0.627 10.849 18.602 1.00 96.00 199 ASP A C 1
ATOM 1564 O O . ASP A 1 199 ? 1.503 11.096 17.781 1.00 96.00 199 ASP A O 1
ATOM 1568 N N . LYS A 1 200 ? 0.222 9.592 18.844 1.00 95.12 200 LYS A N 1
ATOM 1569 C CA . LYS A 1 200 ? 0.827 8.422 18.189 1.00 95.12 200 LYS A CA 1
ATOM 1570 C C . LYS A 1 200 ? 0.718 8.496 16.662 1.00 95.12 200 LYS A C 1
ATOM 1572 O O . LYS A 1 200 ? 1.709 8.302 15.970 1.00 95.12 200 LYS A O 1
ATOM 1577 N N . MET A 1 201 ? -0.464 8.817 16.134 1.00 94.94 201 MET A N 1
ATOM 1578 C CA . MET A 1 201 ? -0.698 8.920 14.693 1.00 94.94 201 MET A CA 1
ATOM 1579 C C . MET A 1 201 ? 0.155 10.017 14.045 1.00 94.94 201 MET A C 1
ATOM 1581 O O . MET A 1 201 ? 0.819 9.753 13.057 1.00 94.94 201 MET A O 1
ATOM 1585 N N . TYR A 1 202 ? 0.170 11.241 14.576 1.00 95.19 202 TYR A N 1
ATOM 1586 C CA . TYR A 1 202 ? 0.865 12.361 13.927 1.00 95.19 202 TYR A CA 1
ATOM 1587 C C . TYR A 1 202 ? 2.373 12.418 14.207 1.00 95.19 202 TYR A C 1
ATOM 1589 O O . TYR A 1 202 ? 3.095 13.052 13.438 1.00 95.19 202 TYR A O 1
ATOM 1597 N N . THR A 1 203 ? 2.856 11.796 15.284 1.00 91.75 203 THR A N 1
ATOM 1598 C CA . THR A 1 203 ? 4.287 11.783 15.623 1.00 91.75 203 THR A CA 1
ATOM 1599 C C . THR A 1 203 ? 4.999 10.570 15.038 1.00 91.75 203 THR A C 1
ATOM 1601 O O . THR A 1 203 ? 6.071 10.730 14.452 1.00 91.75 203 THR A O 1
ATOM 1604 N N . ASP A 1 204 ? 4.396 9.385 15.117 1.00 92.12 204 ASP A N 1
ATOM 1605 C CA . ASP A 1 204 ? 5.113 8.142 14.817 1.00 92.12 204 ASP A CA 1
ATOM 1606 C C . ASP A 1 204 ? 4.813 7.625 13.403 1.00 92.12 204 ASP A C 1
ATOM 1608 O O . ASP A 1 204 ? 5.634 6.911 12.836 1.00 92.12 204 ASP A O 1
ATOM 1612 N N . SER A 1 205 ? 3.688 8.027 12.793 1.00 93.44 205 SER A N 1
ATOM 1613 C CA . SER A 1 205 ? 3.333 7.552 11.454 1.00 93.44 205 SER A CA 1
ATOM 1614 C C . SER A 1 205 ? 4.025 8.307 10.321 1.00 93.44 205 SER A C 1
ATOM 1616 O O . SER A 1 205 ? 3.835 9.512 10.127 1.00 93.44 205 SER A O 1
ATOM 1618 N N . SER A 1 206 ? 4.659 7.552 9.436 1.00 92.00 206 SER A N 1
ATOM 1619 C CA . SER A 1 206 ? 5.188 8.010 8.154 1.00 92.00 206 SER A CA 1
ATOM 1620 C C . SER A 1 206 ? 4.103 8.563 7.213 1.00 92.00 206 SER A C 1
ATOM 1622 O O . SER A 1 206 ? 4.391 9.441 6.394 1.00 92.00 206 SER A O 1
ATOM 1624 N N . SER A 1 207 ? 2.851 8.097 7.327 1.00 92.31 207 SER A N 1
ATOM 1625 C CA . SER A 1 207 ? 1.722 8.554 6.496 1.00 92.31 207 SER A CA 1
ATOM 1626 C C . SER A 1 207 ? 1.105 9.882 6.969 1.00 92.31 207 SER A C 1
ATOM 1628 O O . SER A 1 207 ? 0.529 10.623 6.164 1.00 92.31 207 SER A O 1
ATOM 1630 N N . TYR A 1 208 ? 1.280 10.240 8.248 1.00 93.25 208 TYR A N 1
ATOM 1631 C CA . TYR A 1 208 ? 0.680 11.441 8.851 1.00 93.25 208 TYR A CA 1
ATOM 1632 C C . TYR A 1 208 ? 1.682 12.523 9.266 1.00 93.25 208 TYR A C 1
ATOM 1634 O O . TYR A 1 208 ? 1.278 13.676 9.396 1.00 93.25 208 TYR A O 1
ATOM 1642 N N . GLN A 1 209 ? 2.977 12.218 9.395 1.00 85.50 209 GLN A N 1
ATOM 1643 C CA . GLN A 1 209 ? 4.017 13.171 9.827 1.00 85.50 209 GLN A CA 1
ATOM 1644 C C . GLN A 1 209 ? 4.088 14.471 9.004 1.00 85.50 209 GLN A C 1
ATOM 1646 O O . GLN A 1 209 ? 4.517 15.506 9.508 1.00 85.50 209 GLN A O 1
ATOM 1651 N N . LYS A 1 210 ? 3.677 14.444 7.730 1.00 86.56 210 LYS A N 1
ATOM 1652 C CA . LYS A 1 210 ? 3.657 15.633 6.852 1.00 86.56 210 LYS A CA 1
ATOM 1653 C C . LYS A 1 210 ? 2.351 16.425 6.923 1.00 86.56 210 LYS A C 1
ATOM 1655 O O . LYS A 1 210 ? 2.256 17.505 6.345 1.00 86.56 210 LYS A O 1
ATOM 1660 N N . GLN A 1 211 ? 1.331 15.875 7.570 1.00 91.31 211 GLN A N 1
ATOM 1661 C CA . GLN A 1 211 ? 0.017 16.485 7.668 1.00 91.31 211 GLN A CA 1
ATOM 1662 C C . GLN A 1 211 ? -0.045 17.391 8.896 1.00 91.31 211 GLN A C 1
ATOM 1664 O O . GLN A 1 211 ? 0.550 17.119 9.938 1.00 91.31 211 GLN A O 1
ATOM 1669 N N . ARG A 1 212 ? -0.815 18.476 8.798 1.00 93.50 212 ARG A N 1
ATOM 1670 C CA . ARG A 1 212 ? -1.114 19.296 9.971 1.00 93.50 212 ARG A CA 1
ATOM 1671 C C . ARG A 1 212 ? -1.969 18.476 10.936 1.00 93.50 212 ARG A C 1
ATOM 1673 O O . ARG A 1 212 ? -3.010 17.956 10.544 1.00 93.50 212 ARG A O 1
ATOM 1680 N N . ARG A 1 213 ? -1.549 18.419 12.201 1.00 94.81 213 ARG A N 1
ATOM 1681 C CA . ARG A 1 213 ? -2.321 17.790 13.276 1.00 94.81 213 ARG A CA 1
ATOM 1682 C C . ARG A 1 213 ? -3.703 18.431 13.396 1.00 94.81 213 ARG A C 1
ATOM 1684 O O . ARG A 1 213 ? -3.799 19.637 13.635 1.00 94.81 213 ARG A O 1
ATOM 1691 N N . ASP A 1 214 ? -4.745 17.615 13.274 1.00 95.00 214 ASP A N 1
ATOM 1692 C CA . ASP A 1 214 ? -6.133 18.012 13.501 1.00 95.00 214 ASP A CA 1
ATOM 1693 C C . ASP A 1 214 ? -6.618 17.468 14.861 1.00 95.00 214 ASP A C 1
ATOM 1695 O O . ASP A 1 214 ? -6.775 16.256 15.020 1.00 95.00 214 ASP A O 1
ATOM 1699 N N . PRO A 1 215 ? -6.864 18.322 15.874 1.00 93.56 215 PRO A N 1
ATOM 1700 C CA . PRO A 1 215 ? -7.402 17.866 17.160 1.00 93.56 215 PRO A CA 1
ATOM 1701 C C . PRO A 1 215 ? -8.814 17.259 17.037 1.00 93.56 215 PRO A C 1
ATOM 1703 O O . PRO A 1 215 ? -9.235 16.464 17.883 1.00 93.56 215 PRO A O 1
ATOM 1706 N N . ASN A 1 216 ? -9.535 17.596 15.967 1.00 94.94 216 ASN A N 1
ATOM 1707 C CA . ASN A 1 216 ? -10.887 17.133 15.680 1.00 94.94 216 ASN A CA 1
ATOM 1708 C C . ASN A 1 216 ? -10.915 15.982 14.663 1.00 94.94 216 ASN A C 1
ATOM 1710 O O . ASN A 1 216 ? -11.989 15.624 14.191 1.00 94.94 216 ASN A O 1
ATOM 1714 N N . PHE A 1 217 ? -9.766 15.356 14.385 1.00 95.31 217 PHE A N 1
ATOM 1715 C CA . PHE A 1 217 ? -9.642 14.281 13.402 1.00 95.31 217 PHE A CA 1
ATOM 1716 C C . PHE A 1 217 ? -10.645 13.141 13.629 1.00 95.31 217 PHE A C 1
ATOM 1718 O O . PHE A 1 217 ? -10.675 12.503 14.686 1.00 95.31 217 PHE A O 1
ATOM 1725 N N . ASP A 1 218 ? -11.474 12.856 12.636 1.00 94.38 218 ASP A N 1
ATOM 1726 C CA . ASP A 1 218 ? -12.462 11.788 12.729 1.00 94.38 218 ASP A CA 1
ATOM 1727 C C . ASP A 1 218 ? -11.850 10.440 12.316 1.00 94.38 218 ASP A C 1
ATOM 1729 O O . ASP A 1 218 ? -11.682 10.163 11.131 1.00 94.38 218 ASP A O 1
ATOM 1733 N N . PHE A 1 219 ? -11.556 9.578 13.296 1.00 91.94 219 PHE A N 1
ATOM 1734 C CA . PHE A 1 219 ? -11.040 8.223 13.053 1.00 91.94 219 PHE A CA 1
ATOM 1735 C C . PHE A 1 219 ? -12.024 7.319 12.298 1.00 91.94 219 PHE A C 1
ATOM 1737 O O . PHE A 1 219 ? -11.632 6.271 11.784 1.00 91.94 219 PHE A O 1
ATOM 1744 N N . ASP A 1 220 ? -13.301 7.699 12.235 1.00 87.75 220 ASP A N 1
ATOM 1745 C CA . ASP A 1 220 ? -14.335 6.953 11.536 1.00 87.75 220 ASP A CA 1
ATOM 1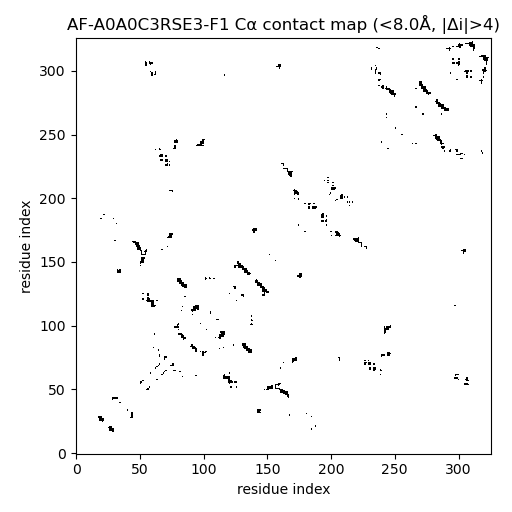746 C C . ASP A 1 220 ? -14.507 7.410 10.079 1.00 87.75 220 ASP A C 1
ATOM 1748 O O . ASP A 1 220 ? -15.134 6.685 9.295 1.00 87.75 220 ASP A O 1
ATOM 1752 N N . ARG A 1 221 ? -13.938 8.566 9.712 1.00 89.50 221 ARG A N 1
ATOM 1753 C CA . ARG A 1 221 ? -14.094 9.185 8.397 1.00 89.50 221 ARG A CA 1
ATOM 1754 C C . ARG A 1 221 ? -13.232 8.492 7.353 1.00 89.50 221 ARG A C 1
ATOM 1756 O O . ARG A 1 221 ? -12.010 8.504 7.434 1.00 89.50 221 ARG A O 1
ATOM 1763 N N . PHE A 1 222 ? -13.894 8.015 6.306 1.00 87.88 222 PHE A N 1
ATOM 1764 C CA . PHE A 1 222 ? -13.265 7.602 5.059 1.00 87.88 222 PHE A CA 1
ATOM 1765 C C . PHE A 1 222 ? -13.646 8.583 3.951 1.00 87.88 222 PHE A C 1
ATOM 1767 O O . PHE A 1 222 ? -14.799 9.006 3.854 1.00 87.88 222 PHE A O 1
ATOM 1774 N N . SER A 1 223 ? -12.681 8.967 3.122 1.00 93.06 223 SER A N 1
ATOM 1775 C CA . SER A 1 223 ? -12.907 9.868 1.993 1.00 93.06 223 SER A CA 1
ATOM 1776 C C . SER A 1 223 ? -12.701 9.104 0.692 1.00 93.06 223 SER A C 1
ATOM 1778 O O . SER A 1 223 ? -11.562 8.850 0.295 1.00 93.06 223 SER A O 1
ATOM 1780 N N . ILE A 1 224 ? -13.803 8.748 0.019 1.00 88.44 224 ILE A N 1
ATOM 1781 C CA . ILE A 1 224 ? -13.755 8.083 -1.293 1.00 88.44 224 ILE A CA 1
ATOM 1782 C C . ILE A 1 224 ? -12.978 8.943 -2.304 1.00 88.44 224 ILE A C 1
ATOM 1784 O O . ILE A 1 224 ? -12.012 8.423 -2.859 1.00 88.44 224 ILE A O 1
ATOM 1788 N N . PRO A 1 225 ? -13.263 10.254 -2.483 1.00 95.56 225 PRO A N 1
ATOM 1789 C CA . PRO A 1 225 ? -12.552 11.054 -3.483 1.00 95.56 225 PRO A CA 1
ATOM 1790 C C . PRO A 1 225 ? -11.048 11.156 -3.212 1.00 95.56 225 PRO A C 1
ATOM 1792 O O . PRO A 1 225 ? -10.238 11.082 -4.131 1.00 95.56 225 PRO A O 1
ATOM 1795 N N . GLN A 1 226 ? -10.654 11.286 -1.941 1.00 94.81 226 GLN A N 1
ATOM 1796 C CA . GLN A 1 226 ? -9.239 11.336 -1.567 1.00 94.81 226 GLN A CA 1
ATOM 1797 C C . GLN A 1 226 ? -8.540 10.001 -1.833 1.00 94.81 226 GLN A C 1
ATOM 1799 O O . GLN A 1 226 ? -7.407 9.989 -2.307 1.00 94.81 226 GLN A O 1
ATOM 1804 N N . THR A 1 227 ? -9.208 8.885 -1.542 1.00 92.00 227 THR A N 1
ATOM 1805 C CA . THR A 1 227 ? -8.630 7.550 -1.729 1.00 92.00 227 THR A CA 1
ATOM 1806 C C . THR A 1 227 ? -8.543 7.189 -3.211 1.00 92.00 227 THR A C 1
ATOM 1808 O O . THR A 1 227 ? -7.504 6.708 -3.652 1.00 92.00 227 THR A O 1
ATOM 1811 N N . GLN A 1 228 ? -9.563 7.519 -4.009 1.00 91.19 228 GLN A N 1
ATOM 1812 C CA . GLN A 1 228 ? -9.510 7.402 -5.471 1.00 91.19 228 GLN A CA 1
ATOM 1813 C C . GLN A 1 228 ? -8.360 8.231 -6.051 1.00 91.19 228 GLN A C 1
ATOM 1815 O O . GLN A 1 228 ? -7.569 7.714 -6.833 1.00 91.19 228 GLN A O 1
ATOM 1820 N N . ALA A 1 229 ? -8.198 9.485 -5.612 1.00 95.19 229 ALA A N 1
ATOM 1821 C CA . ALA A 1 229 ? -7.087 10.326 -6.048 1.00 95.19 229 ALA A CA 1
ATOM 1822 C C . ALA A 1 229 ? -5.716 9.742 -5.659 1.00 95.19 229 ALA A C 1
ATOM 1824 O O . ALA A 1 229 ? -4.768 9.841 -6.435 1.00 95.19 229 ALA A O 1
ATOM 1825 N N . ALA A 1 230 ? -5.600 9.112 -4.486 1.00 94.88 230 ALA A N 1
ATOM 1826 C CA . ALA A 1 230 ? -4.366 8.463 -4.046 1.00 94.88 230 ALA A CA 1
ATOM 1827 C C . ALA A 1 230 ? -4.028 7.216 -4.881 1.00 94.88 230 ALA A C 1
ATOM 1829 O O . ALA A 1 230 ? -2.877 7.058 -5.293 1.00 94.88 230 ALA A O 1
ATOM 1830 N N . VAL A 1 231 ? -5.017 6.361 -5.165 1.00 92.31 231 VAL A N 1
ATOM 1831 C CA . VAL A 1 231 ? -4.861 5.189 -6.047 1.00 92.31 231 VAL A CA 1
ATOM 1832 C C . VAL A 1 231 ? -4.489 5.643 -7.458 1.00 92.31 231 VAL A C 1
ATOM 1834 O O . VAL A 1 231 ? -3.501 5.170 -8.014 1.00 92.31 231 VAL A O 1
ATOM 1837 N N . GLN A 1 232 ? -5.193 6.640 -7.997 1.00 91.38 232 GLN A N 1
ATOM 1838 C CA . GLN A 1 232 ? -4.905 7.209 -9.310 1.00 91.38 232 GLN A CA 1
ATOM 1839 C C . GLN A 1 232 ? -3.484 7.781 -9.381 1.00 91.38 232 GLN A C 1
ATOM 1841 O O . GLN A 1 232 ? -2.722 7.456 -10.285 1.00 91.38 232 GLN A O 1
ATOM 1846 N N . ALA A 1 233 ? -3.071 8.577 -8.391 1.00 94.56 233 ALA A N 1
ATOM 1847 C CA . ALA A 1 233 ? -1.712 9.110 -8.324 1.00 94.56 233 ALA A CA 1
ATOM 1848 C C . ALA A 1 233 ? -0.651 7.998 -8.234 1.00 94.56 233 ALA A C 1
ATOM 1850 O O . ALA A 1 233 ? 0.458 8.143 -8.758 1.00 94.56 233 ALA A O 1
ATOM 1851 N N . ALA A 1 234 ? -0.972 6.877 -7.582 1.00 94.00 234 ALA A N 1
ATOM 1852 C CA . ALA A 1 234 ? -0.095 5.722 -7.552 1.00 94.00 234 ALA A CA 1
ATOM 1853 C C . ALA A 1 234 ? -0.003 5.064 -8.936 1.00 94.00 234 ALA A C 1
ATOM 1855 O O . ALA A 1 234 ? 1.123 4.892 -9.412 1.00 94.00 234 ALA A O 1
ATOM 1856 N N . LEU A 1 235 ? -1.124 4.764 -9.599 1.00 90.50 235 LEU A N 1
ATOM 1857 C CA . LEU A 1 235 ? -1.170 4.216 -10.966 1.00 90.50 235 LEU A CA 1
ATOM 1858 C C . LEU A 1 235 ? -0.421 5.105 -11.977 1.00 90.50 235 LEU A C 1
ATOM 1860 O O . LEU A 1 235 ? 0.292 4.600 -12.839 1.00 90.50 235 LEU A O 1
ATOM 1864 N N . ASP A 1 236 ? -0.488 6.426 -11.807 1.00 90.25 236 ASP A N 1
ATOM 1865 C CA . ASP A 1 236 ? 0.202 7.426 -12.632 1.00 90.25 236 ASP A CA 1
ATOM 1866 C C . ASP A 1 236 ? 1.720 7.507 -12.423 1.00 90.25 236 ASP A C 1
ATOM 1868 O O . ASP A 1 236 ? 2.441 8.115 -13.223 1.00 90.25 236 ASP A O 1
ATOM 1872 N N . SER A 1 237 ? 2.208 6.965 -11.311 1.00 92.50 237 SER A N 1
ATOM 1873 C CA . SER A 1 237 ? 3.613 7.049 -10.918 1.00 92.50 237 SER A CA 1
ATOM 1874 C C . SER A 1 237 ? 4.392 5.799 -11.324 1.00 92.50 237 SER A C 1
ATOM 1876 O O . SER A 1 237 ? 3.824 4.776 -11.692 1.00 92.50 237 SER A O 1
ATOM 1878 N N . LYS A 1 238 ? 5.716 5.830 -11.171 1.00 92.75 238 LYS A N 1
ATOM 1879 C CA . LYS A 1 238 ? 6.559 4.652 -11.420 1.00 92.75 238 LYS A CA 1
ATOM 1880 C C . LYS A 1 238 ? 6.424 3.599 -10.332 1.00 92.75 238 LYS A C 1
ATOM 1882 O O . LYS A 1 238 ? 6.119 3.936 -9.179 1.00 92.75 238 LYS A O 1
ATOM 1887 N N . ALA A 1 239 ? 6.642 2.344 -10.697 1.00 93.94 239 ALA A N 1
ATOM 1888 C CA . ALA A 1 239 ? 6.727 1.227 -9.775 1.00 93.94 239 ALA A CA 1
ATOM 1889 C C . ALA A 1 239 ? 7.817 1.475 -8.727 1.00 93.94 239 ALA A C 1
ATOM 1891 O O . ALA A 1 239 ? 8.884 2.038 -9.004 1.00 93.94 239 ALA A O 1
ATOM 1892 N N . SER A 1 240 ? 7.522 1.076 -7.497 1.00 95.38 240 SER A N 1
ATOM 1893 C CA . SER A 1 240 ? 8.498 1.099 -6.416 1.00 95.38 240 SER A CA 1
ATOM 1894 C C . SER A 1 240 ? 9.618 0.080 -6.645 1.00 95.38 240 SER A C 1
ATOM 1896 O O . SER A 1 240 ? 9.422 -0.963 -7.267 1.00 95.38 240 SER A O 1
ATOM 1898 N N . LEU A 1 241 ? 10.824 0.394 -6.164 1.00 94.56 241 LEU A N 1
ATOM 1899 C CA . LEU A 1 241 ? 11.998 -0.463 -6.321 1.00 94.56 241 LEU A CA 1
ATOM 1900 C C . LEU A 1 241 ? 12.222 -1.272 -5.043 1.00 94.56 241 LEU A C 1
ATOM 1902 O O . LEU A 1 241 ? 12.884 -0.782 -4.132 1.00 94.56 241 LEU A O 1
ATOM 1906 N N . ALA A 1 242 ? 11.731 -2.515 -4.999 1.00 93.88 242 ALA A N 1
ATOM 1907 C CA . ALA A 1 242 ? 11.893 -3.398 -3.836 1.00 93.88 242 ALA A CA 1
ATOM 1908 C C . ALA A 1 242 ? 13.369 -3.575 -3.419 1.00 93.88 242 ALA A C 1
ATOM 1910 O O . ALA A 1 242 ? 13.710 -3.584 -2.237 1.00 93.88 242 ALA A O 1
ATOM 1911 N N . ASN A 1 243 ? 14.283 -3.609 -4.392 1.00 93.06 243 ASN A N 1
ATOM 1912 C CA . ASN A 1 243 ? 15.725 -3.693 -4.147 1.00 93.06 243 ASN A CA 1
ATOM 1913 C C . ASN A 1 243 ? 16.375 -2.378 -3.678 1.00 93.06 243 ASN A C 1
ATOM 1915 O O . ASN A 1 243 ? 17.596 -2.294 -3.549 1.00 93.06 243 ASN A O 1
ATOM 1919 N N . SER A 1 244 ? 15.580 -1.331 -3.460 1.00 94.00 244 SER A N 1
ATOM 1920 C CA . SER A 1 244 ? 16.021 -0.047 -2.927 1.00 94.00 244 SER A CA 1
ATOM 1921 C C . SER A 1 244 ? 14.878 0.642 -2.168 1.00 94.00 244 SER A C 1
ATOM 1923 O O . SER A 1 244 ? 14.491 1.775 -2.475 1.00 94.00 244 SER A O 1
ATOM 1925 N N . SER A 1 245 ? 14.332 -0.074 -1.182 1.00 94.94 245 SER A N 1
ATOM 1926 C CA . SER A 1 245 ? 13.245 0.387 -0.314 1.00 94.94 245 SER A CA 1
ATOM 1927 C C . SER A 1 245 ? 13.609 1.658 0.454 1.00 94.94 245 SER A C 1
ATOM 1929 O O . SER A 1 245 ? 14.793 1.948 0.672 1.00 94.94 245 SER A O 1
ATOM 1931 N N . LYS A 1 246 ? 12.584 2.399 0.891 1.00 95.44 246 LYS A N 1
ATOM 1932 C CA . LYS A 1 246 ? 12.716 3.558 1.779 1.00 95.44 246 LYS A CA 1
ATOM 1933 C C . LYS A 1 246 ? 13.310 3.142 3.120 1.00 95.44 246 LYS A C 1
ATOM 1935 O O . LYS A 1 246 ? 12.954 2.108 3.676 1.00 95.44 246 LYS A O 1
ATOM 1940 N N . ARG A 1 247 ? 14.207 3.973 3.647 1.00 92.44 247 ARG A N 1
ATOM 1941 C CA . ARG A 1 247 ? 14.914 3.727 4.912 1.00 92.44 247 ARG A CA 1
ATOM 1942 C C . ARG A 1 247 ? 15.141 5.035 5.638 1.00 92.44 247 ARG A C 1
ATOM 1944 O O . ARG A 1 247 ? 15.508 6.026 5.005 1.00 92.44 247 ARG A O 1
ATOM 1951 N N . TYR A 1 248 ? 14.988 5.004 6.951 1.00 91.25 248 TYR A N 1
ATOM 1952 C CA . TYR A 1 248 ? 15.384 6.097 7.825 1.00 91.25 248 TYR A CA 1
ATOM 1953 C C . TYR A 1 248 ? 16.817 5.859 8.288 1.00 91.25 248 TYR A C 1
ATOM 1955 O O . TYR A 1 248 ? 17.146 4.788 8.792 1.00 91.25 248 TYR A O 1
ATOM 1963 N N . LEU A 1 249 ? 17.676 6.849 8.081 1.00 89.69 249 LEU A N 1
ATOM 1964 C CA . LEU A 1 249 ? 19.085 6.797 8.434 1.00 89.69 249 LEU A CA 1
ATOM 1965 C C . LEU A 1 249 ? 19.397 7.957 9.375 1.00 89.69 249 LEU A C 1
ATOM 1967 O O . LEU A 1 249 ? 19.180 9.118 9.034 1.00 89.69 249 LEU A O 1
ATOM 1971 N N . THR A 1 250 ? 19.907 7.639 10.560 1.00 89.94 250 THR A N 1
ATOM 1972 C CA . THR A 1 250 ? 20.412 8.636 11.508 1.00 89.94 250 THR A CA 1
ATOM 1973 C C . THR A 1 250 ? 21.932 8.666 11.375 1.00 89.94 250 THR A C 1
ATOM 1975 O O . THR A 1 250 ? 22.573 7.682 11.751 1.00 89.94 250 THR A O 1
ATOM 1978 N N . PRO A 1 251 ? 22.526 9.727 10.798 1.00 83.94 251 PRO A N 1
ATOM 1979 C CA . PRO A 1 251 ? 23.971 9.794 10.619 1.00 83.94 251 PRO A CA 1
ATOM 1980 C C . PRO A 1 251 ? 24.666 9.772 11.986 1.00 83.94 251 PRO A C 1
ATOM 1982 O O . PRO A 1 251 ? 24.394 10.614 12.837 1.00 83.94 251 PRO A O 1
ATOM 1985 N N . MET A 1 252 ? 25.541 8.786 12.205 1.00 83.81 252 MET A N 1
ATOM 1986 C CA . MET A 1 252 ? 26.361 8.689 13.426 1.00 83.81 252 MET A CA 1
ATOM 1987 C C . MET A 1 252 ? 27.750 9.320 13.257 1.00 83.81 252 MET A C 1
ATOM 1989 O O . MET A 1 252 ? 28.465 9.505 14.236 1.00 83.81 252 MET A O 1
ATOM 1993 N N . VAL A 1 253 ? 28.139 9.623 12.018 1.00 82.44 253 VAL A N 1
ATOM 1994 C CA . VAL A 1 253 ? 29.428 10.215 11.645 1.00 82.44 253 VAL A CA 1
ATOM 1995 C C . VAL A 1 253 ? 29.197 11.324 10.622 1.00 82.44 253 VAL A C 1
ATOM 1997 O O . VAL A 1 253 ? 28.206 11.291 9.891 1.00 82.44 253 VAL A O 1
ATOM 2000 N N . GLU A 1 254 ? 30.110 12.294 10.567 1.00 76.38 254 GLU A N 1
ATOM 2001 C CA . GLU A 1 254 ? 30.051 13.396 9.595 1.00 76.38 254 GLU A CA 1
ATOM 2002 C C . GLU A 1 254 ? 30.178 12.893 8.144 1.00 76.38 254 GLU A C 1
ATOM 2004 O O . GLU A 1 254 ? 29.518 13.429 7.254 1.00 76.38 254 GLU A O 1
ATOM 2009 N N . ASP A 1 255 ? 30.942 11.816 7.905 1.00 75.69 255 ASP A N 1
ATOM 2010 C CA . ASP A 1 255 ? 31.120 11.218 6.573 1.00 75.69 255 ASP A CA 1
ATOM 2011 C C . ASP A 1 255 ? 30.054 10.152 6.253 1.00 75.69 255 ASP A C 1
ATOM 2013 O O . ASP A 1 255 ? 30.267 8.937 6.240 1.00 75.69 255 ASP A O 1
ATOM 2017 N N . TYR A 1 256 ? 28.834 10.635 6.045 1.00 71.88 256 TYR A N 1
ATOM 2018 C CA . TYR A 1 256 ? 27.656 9.812 5.774 1.00 71.88 256 TYR A CA 1
ATOM 2019 C C . TYR A 1 256 ? 27.673 9.124 4.393 1.00 71.88 256 TYR A C 1
ATOM 2021 O O . TYR A 1 256 ? 27.021 8.088 4.191 1.00 71.88 256 TYR A O 1
ATOM 2029 N N . ASP A 1 257 ? 28.384 9.692 3.417 1.00 76.19 257 ASP A N 1
ATOM 2030 C CA . ASP A 1 257 ? 28.341 9.212 2.034 1.00 76.19 257 ASP A CA 1
ATOM 2031 C C . ASP A 1 257 ? 28.929 7.809 1.882 1.00 76.19 257 ASP A C 1
ATOM 2033 O O . ASP A 1 257 ? 28.438 7.028 1.056 1.00 76.19 257 ASP A O 1
ATOM 2037 N N . GLU A 1 258 ? 29.912 7.459 2.710 1.00 72.00 258 GLU A N 1
ATOM 2038 C CA . GLU A 1 258 ? 30.506 6.128 2.735 1.00 72.00 258 GLU A CA 1
ATOM 2039 C C . GLU A 1 258 ? 29.530 5.076 3.290 1.00 72.00 258 GLU A C 1
ATOM 2041 O O . GLU A 1 258 ? 29.278 4.066 2.627 1.00 72.00 258 GLU A O 1
ATOM 2046 N N . GLN A 1 259 ? 28.870 5.344 4.426 1.00 69.81 259 GLN A N 1
ATOM 2047 C CA . GLN A 1 259 ? 27.878 4.423 5.008 1.00 69.81 259 GLN A CA 1
ATOM 2048 C C . GLN A 1 259 ? 26.728 4.133 4.037 1.00 69.81 259 GLN A C 1
ATOM 2050 O O . GLN A 1 259 ? 26.312 2.987 3.866 1.00 69.81 259 GLN A O 1
ATOM 2055 N N . SER A 1 260 ? 26.225 5.160 3.350 1.00 70.62 260 SER A N 1
ATOM 2056 C CA . SER A 1 260 ? 25.102 5.021 2.418 1.00 70.62 260 SER A CA 1
ATOM 2057 C C . SER A 1 260 ? 25.406 4.105 1.220 1.00 70.62 260 SER A C 1
ATOM 2059 O O . SER A 1 260 ? 24.495 3.436 0.714 1.00 70.62 260 SER A O 1
ATOM 2061 N N . ARG A 1 261 ? 26.665 4.039 0.763 1.00 70.38 261 ARG A N 1
ATOM 2062 C CA . ARG A 1 261 ? 27.070 3.160 -0.350 1.00 70.38 261 ARG A CA 1
ATOM 2063 C C . ARG A 1 261 ? 27.034 1.689 0.048 1.00 70.38 261 ARG A C 1
ATOM 2065 O O . ARG A 1 261 ? 26.573 0.871 -0.744 1.00 70.38 261 ARG A O 1
ATOM 2072 N N . THR A 1 262 ? 27.429 1.370 1.277 1.00 70.06 262 THR A N 1
ATOM 2073 C CA . THR A 1 262 ? 27.456 -0.005 1.800 1.00 70.06 262 THR A CA 1
ATOM 2074 C C . THR A 1 262 ? 26.064 -0.634 1.845 1.00 70.06 262 THR A C 1
ATOM 2076 O O . THR A 1 262 ? 25.904 -1.819 1.570 1.00 70.06 262 THR A O 1
ATOM 2079 N N . PHE A 1 263 ? 25.031 0.165 2.120 1.00 68.69 263 PHE A N 1
ATOM 2080 C CA . PHE A 1 263 ? 23.662 -0.337 2.241 1.00 68.69 263 PHE A CA 1
ATOM 2081 C C . PHE A 1 263 ? 22.888 -0.409 0.913 1.00 68.69 263 PHE A C 1
ATOM 2083 O O . PHE A 1 263 ? 21.798 -0.982 0.886 1.00 68.69 263 PHE A O 1
ATOM 2090 N N . ASN A 1 264 ? 23.410 0.129 -0.194 1.00 69.19 264 ASN A N 1
ATOM 2091 C CA . ASN A 1 264 ? 22.729 0.110 -1.496 1.00 69.19 264 ASN A CA 1
ATOM 2092 C C . ASN A 1 264 ? 23.531 -0.676 -2.540 1.00 69.19 264 ASN A C 1
ATOM 2094 O O . ASN A 1 264 ? 24.156 -0.069 -3.417 1.00 69.19 264 ASN A O 1
ATOM 2098 N N . PRO A 1 265 ? 23.511 -2.017 -2.488 1.00 60.62 265 PRO A N 1
ATOM 2099 C CA . PRO A 1 265 ? 24.259 -2.830 -3.429 1.00 60.62 265 PRO A CA 1
ATOM 2100 C C . PRO A 1 265 ? 23.579 -2.796 -4.808 1.00 60.62 265 PRO A C 1
ATOM 2102 O O . PRO A 1 265 ? 22.733 -3.619 -5.138 1.00 60.62 265 PRO A O 1
ATOM 2105 N N . GLY A 1 266 ? 23.961 -1.822 -5.635 1.00 73.31 266 GLY A N 1
ATOM 2106 C CA . GLY A 1 266 ? 23.784 -1.895 -7.086 1.00 73.31 266 GLY A CA 1
ATOM 2107 C C . GLY A 1 266 ? 22.482 -1.316 -7.634 1.00 73.31 266 GLY A C 1
ATOM 2108 O O . GLY A 1 266 ? 21.667 -2.031 -8.222 1.00 73.31 266 GLY A O 1
ATOM 2109 N N . LEU A 1 267 ? 22.332 0.011 -7.556 1.00 87.75 267 LEU A N 1
ATOM 2110 C CA . LEU A 1 267 ? 21.380 0.720 -8.416 1.00 87.75 267 LEU A CA 1
ATOM 2111 C C . LEU A 1 267 ? 21.661 0.380 -9.888 1.00 87.75 267 LEU A C 1
ATOM 2113 O O . LEU A 1 267 ? 22.776 0.544 -10.387 1.00 87.75 267 LEU A O 1
ATOM 2117 N N . LYS A 1 268 ? 20.636 -0.088 -10.598 1.00 90.00 268 LYS A N 1
ATOM 2118 C CA . LYS A 1 268 ? 20.729 -0.431 -12.020 1.00 90.00 268 LYS A CA 1
ATOM 2119 C C . LYS A 1 268 ? 20.780 0.844 -12.865 1.00 90.00 268 LYS A C 1
ATOM 2121 O O . LYS A 1 268 ? 20.316 1.913 -12.458 1.00 90.00 268 LYS A O 1
ATOM 2126 N N . LYS A 1 269 ? 21.278 0.731 -14.103 1.00 89.69 269 LYS A N 1
ATOM 2127 C CA . LYS A 1 269 ? 21.265 1.836 -15.079 1.00 89.69 269 LYS A CA 1
ATOM 2128 C C . LYS A 1 269 ? 19.858 2.446 -15.178 1.00 89.69 269 LYS A C 1
ATOM 2130 O O . LYS A 1 269 ? 18.895 1.755 -15.505 1.00 89.69 269 LYS A O 1
ATOM 2135 N N . GLY A 1 270 ? 19.758 3.752 -14.927 1.00 89.75 270 GLY A N 1
ATOM 2136 C CA . GLY A 1 270 ? 18.495 4.499 -14.960 1.00 89.75 270 GLY A CA 1
ATOM 2137 C C . GLY A 1 270 ? 17.786 4.650 -13.609 1.00 89.75 270 GLY A C 1
ATOM 2138 O O . GLY A 1 270 ? 16.718 5.266 -13.583 1.00 89.75 270 GLY A O 1
ATOM 2139 N N . GLN A 1 271 ? 18.368 4.145 -12.519 1.00 93.00 271 GLN A N 1
ATOM 2140 C CA . GLN A 1 271 ? 17.930 4.374 -11.139 1.00 93.00 271 GLN A CA 1
ATOM 2141 C C . GLN A 1 271 ? 18.841 5.411 -10.449 1.00 93.00 271 GLN A C 1
ATOM 2143 O O . GLN A 1 271 ? 20.010 5.542 -10.812 1.00 93.00 271 GLN A O 1
ATOM 2148 N N . LYS A 1 272 ? 18.317 6.159 -9.471 1.00 93.44 272 LYS A N 1
ATOM 2149 C CA . LYS A 1 272 ? 19.110 6.990 -8.542 1.00 93.44 272 LYS A CA 1
ATOM 2150 C C . LYS A 1 272 ? 18.657 6.769 -7.115 1.00 93.44 272 LYS A C 1
ATOM 2152 O O . LYS A 1 272 ? 17.497 6.453 -6.880 1.00 93.44 272 LYS A O 1
ATOM 2157 N N . LEU A 1 273 ? 19.552 7.075 -6.192 1.00 92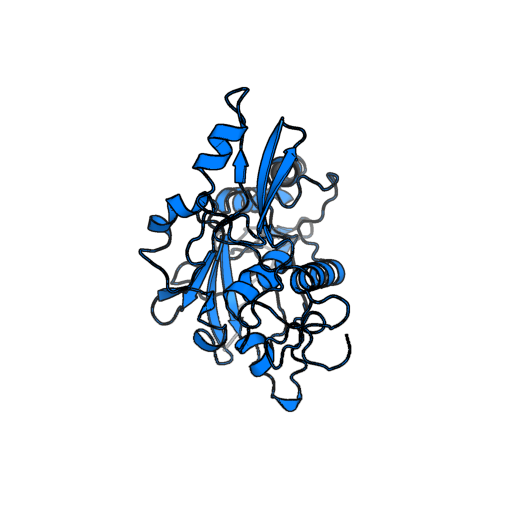.62 273 LEU A N 1
ATOM 2158 C CA . LEU A 1 273 ? 19.218 7.280 -4.797 1.00 92.62 273 LEU A CA 1
ATOM 2159 C C . LEU A 1 273 ? 18.665 8.698 -4.615 1.00 92.62 273 LEU A C 1
ATOM 2161 O O . LEU A 1 273 ? 19.279 9.670 -5.058 1.00 92.62 273 LEU A O 1
ATOM 2165 N N . VAL A 1 274 ? 17.507 8.821 -3.982 1.00 93.56 274 VAL A N 1
ATOM 2166 C CA . VAL A 1 274 ? 16.940 10.083 -3.505 1.00 93.56 274 VAL A CA 1
ATOM 2167 C C . VAL A 1 274 ? 17.074 10.106 -1.996 1.00 93.56 274 VAL A C 1
ATOM 2169 O O . VAL A 1 274 ? 16.811 9.112 -1.325 1.00 93.56 274 VAL A O 1
ATOM 2172 N N . ARG A 1 275 ? 17.495 11.253 -1.469 1.00 92.38 275 ARG A N 1
ATOM 2173 C CA . ARG A 1 275 ? 17.623 11.504 -0.038 1.00 92.38 275 ARG A CA 1
ATOM 2174 C C . ARG A 1 275 ? 16.798 12.727 0.320 1.00 92.38 275 ARG A C 1
ATOM 2176 O O . ARG A 1 275 ? 16.778 13.706 -0.421 1.00 92.38 275 ARG A O 1
ATOM 2183 N N . THR A 1 276 ? 16.100 12.658 1.438 1.00 92.44 276 THR A N 1
ATOM 2184 C CA . THR A 1 276 ? 15.310 13.750 1.999 1.00 92.44 276 THR A CA 1
ATOM 2185 C C . THR A 1 276 ? 15.698 13.898 3.459 1.00 92.44 276 THR A C 1
ATOM 2187 O O . THR A 1 276 ? 15.495 12.977 4.244 1.00 92.44 276 THR A O 1
ATOM 2190 N N . VAL A 1 277 ? 16.276 15.043 3.813 1.00 89.94 277 VAL A N 1
ATOM 2191 C CA . VAL A 1 277 ? 16.583 15.375 5.207 1.00 89.94 277 VAL A CA 1
ATOM 2192 C C . VAL A 1 277 ? 15.281 15.789 5.886 1.00 89.94 277 VAL A C 1
ATOM 2194 O O . VAL A 1 277 ? 14.586 16.686 5.409 1.00 89.94 277 VAL A O 1
ATOM 2197 N N . LEU A 1 278 ? 14.925 15.099 6.962 1.00 87.56 278 LEU A N 1
ATOM 2198 C CA . LEU A 1 278 ? 13.744 15.387 7.767 1.00 87.56 278 LEU A CA 1
ATOM 2199 C C . LEU A 1 278 ? 14.075 16.445 8.832 1.00 87.56 278 LEU A C 1
ATOM 2201 O O . LEU A 1 278 ? 15.244 16.603 9.186 1.00 87.56 278 LEU A O 1
ATOM 2205 N N . PRO A 1 279 ? 13.072 17.144 9.400 1.00 83.94 279 PRO A N 1
ATOM 2206 C CA . PRO A 1 279 ? 13.300 18.149 10.445 1.00 83.94 279 PRO A CA 1
ATOM 2207 C C . PRO A 1 279 ? 14.060 17.636 11.678 1.00 83.94 279 PRO A C 1
ATOM 2209 O O . PRO A 1 279 ? 14.677 18.421 12.387 1.00 83.94 279 PRO A O 1
ATOM 2212 N N . THR A 1 280 ? 14.037 16.324 11.928 1.00 85.00 280 THR A N 1
ATOM 2213 C CA . THR A 1 280 ? 14.769 15.658 13.017 1.00 85.00 280 THR A CA 1
ATOM 2214 C C . THR A 1 280 ? 16.267 15.483 12.739 1.00 85.00 280 THR A C 1
ATOM 2216 O O . THR A 1 280 ? 16.985 14.994 13.603 1.00 85.00 280 THR A O 1
ATOM 2219 N N . GLY A 1 281 ? 16.740 15.805 11.531 1.00 87.50 281 GLY A N 1
ATOM 2220 C CA . GLY A 1 281 ? 18.088 15.474 11.055 1.00 87.50 281 GLY A CA 1
ATOM 2221 C C . GLY A 1 281 ? 18.222 14.049 10.502 1.00 87.50 281 GLY A C 1
ATOM 2222 O O . GLY A 1 281 ? 19.232 13.722 9.884 1.00 87.50 281 GLY A O 1
ATOM 2223 N N . THR A 1 282 ? 17.197 13.204 10.658 1.00 90.44 282 THR A N 1
ATOM 2224 C CA . THR A 1 282 ? 17.133 11.877 10.030 1.00 90.44 282 THR A CA 1
ATOM 2225 C C . THR A 1 282 ? 17.034 12.014 8.510 1.00 90.44 282 THR A C 1
ATOM 2227 O O . THR A 1 282 ? 16.332 12.882 7.993 1.00 90.44 282 THR A O 1
ATOM 2230 N N . ILE A 1 283 ? 17.700 11.129 7.776 1.00 91.44 283 ILE A N 1
ATOM 2231 C CA . ILE A 1 283 ? 17.673 11.085 6.316 1.00 91.44 283 ILE A CA 1
ATOM 2232 C C . ILE A 1 283 ? 16.737 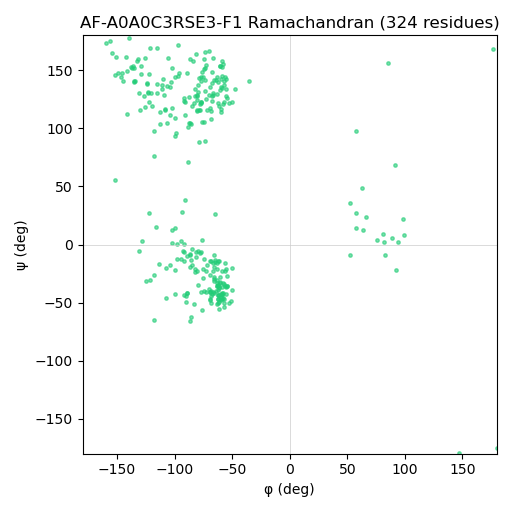9.960 5.882 1.00 91.44 283 ILE A C 1
ATOM 2234 O O . ILE A 1 283 ? 17.003 8.789 6.140 1.00 91.44 283 ILE A O 1
ATOM 2238 N N . LEU A 1 284 ? 15.655 10.306 5.186 1.00 92.69 284 LEU A N 1
ATOM 2239 C CA . LEU A 1 284 ? 14.854 9.340 4.442 1.00 92.69 284 LEU A CA 1
ATOM 2240 C C . LEU A 1 284 ? 15.514 9.104 3.084 1.00 92.69 284 LEU A C 1
ATOM 2242 O O . LEU A 1 284 ? 15.694 10.039 2.303 1.00 92.69 284 LEU A O 1
ATOM 2246 N N . GLN A 1 285 ? 15.867 7.860 2.795 1.00 93.75 285 GLN A N 1
ATOM 2247 C CA . GLN A 1 285 ? 16.561 7.481 1.572 1.00 93.75 285 GLN A CA 1
ATOM 2248 C C . GLN A 1 285 ? 15.793 6.407 0.805 1.00 93.75 285 GLN A C 1
ATOM 2250 O O . GLN A 1 285 ? 15.307 5.466 1.418 1.00 93.75 285 GLN A O 1
ATOM 2255 N N . GLU A 1 286 ? 15.736 6.513 -0.523 1.00 94.50 286 GLU A N 1
ATOM 2256 C CA . GLU A 1 286 ? 15.045 5.563 -1.405 1.00 94.50 286 GLU A CA 1
ATOM 2257 C C . GLU A 1 286 ? 15.680 5.510 -2.797 1.00 94.50 286 GLU A C 1
ATOM 2259 O O . GLU A 1 286 ? 16.107 6.537 -3.329 1.00 94.50 286 GLU A O 1
ATOM 2264 N N . GLY A 1 287 ? 15.689 4.340 -3.435 1.00 94.12 287 GLY A N 1
ATOM 2265 C CA . GLY A 1 287 ? 15.971 4.242 -4.863 1.00 94.12 287 GLY A CA 1
ATOM 2266 C C . GLY A 1 287 ? 14.739 4.529 -5.713 1.00 94.12 287 GLY A C 1
ATOM 2267 O O . GLY A 1 287 ? 13.668 3.966 -5.501 1.00 94.12 287 GLY A O 1
ATOM 2268 N N . VAL A 1 288 ? 14.902 5.349 -6.749 1.00 94.31 288 VAL A N 1
ATOM 2269 C CA . VAL A 1 288 ? 13.836 5.674 -7.705 1.00 94.31 288 VAL A CA 1
ATOM 2270 C C . VAL A 1 288 ? 14.295 5.477 -9.146 1.00 94.31 288 VAL A C 1
ATOM 2272 O O . VAL A 1 288 ? 15.447 5.749 -9.502 1.00 94.31 288 VAL A O 1
ATOM 2275 N N . ALA A 1 289 ? 13.379 5.064 -10.019 1.00 91.94 289 ALA A N 1
ATOM 2276 C CA . ALA A 1 289 ? 13.618 5.024 -11.458 1.00 91.94 289 ALA A CA 1
ATOM 2277 C C . ALA A 1 289 ? 13.534 6.440 -12.068 1.00 91.94 289 ALA A C 1
ATOM 2279 O O . ALA A 1 289 ? 12.504 7.106 -12.013 1.00 91.94 289 ALA A O 1
ATOM 2280 N N . ILE A 1 290 ? 14.597 6.925 -12.715 1.00 88.88 290 ILE A N 1
ATOM 2281 C CA . ILE A 1 290 ? 14.645 8.299 -13.259 1.00 88.88 290 ILE A CA 1
ATOM 2282 C C . ILE A 1 290 ? 14.123 8.352 -14.689 1.00 88.88 290 ILE A C 1
ATOM 2284 O O . ILE A 1 290 ? 13.291 9.188 -15.026 1.00 88.88 290 ILE A O 1
ATOM 2288 N N . ARG A 1 291 ? 14.626 7.461 -15.546 1.00 80.88 291 ARG A N 1
ATOM 2289 C CA . ARG A 1 291 ? 14.419 7.548 -17.001 1.00 80.88 291 ARG A CA 1
ATOM 2290 C C . ARG A 1 291 ? 13.737 6.331 -17.590 1.00 80.88 291 ARG A C 1
ATOM 2292 O O . ARG A 1 291 ? 13.041 6.471 -18.586 1.00 80.88 291 ARG A O 1
ATOM 2299 N N . ARG A 1 292 ? 13.949 5.157 -16.994 1.00 76.50 292 ARG A N 1
ATOM 2300 C CA . ARG A 1 292 ? 13.373 3.923 -17.512 1.00 76.50 292 ARG A CA 1
ATOM 2301 C C . ARG A 1 292 ? 11.854 3.955 -17.280 1.00 76.50 292 ARG A C 1
ATOM 2303 O O . ARG A 1 292 ? 11.457 4.275 -16.154 1.00 76.50 292 ARG A O 1
ATOM 2310 N N . PRO A 1 293 ? 11.041 3.704 -18.316 1.00 83.38 293 PRO A N 1
ATOM 2311 C CA . PRO A 1 293 ? 9.646 3.330 -18.137 1.00 83.38 293 PRO A CA 1
ATOM 2312 C C . PRO A 1 293 ? 9.587 2.034 -17.330 1.00 83.38 293 PRO A C 1
ATOM 2314 O O . PRO A 1 293 ? 10.535 1.239 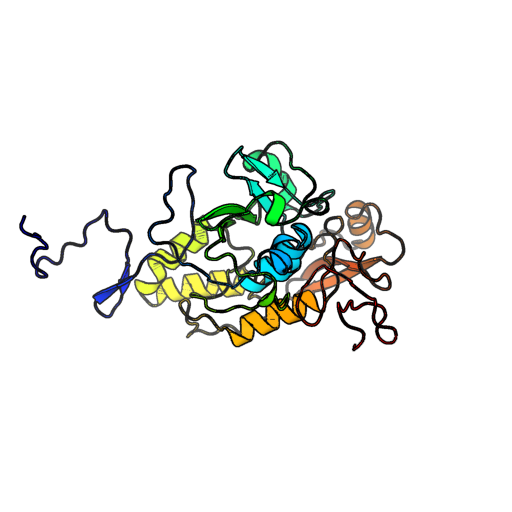-17.376 1.00 83.38 293 PRO A O 1
ATOM 2317 N N . ASP A 1 294 ? 8.496 1.815 -16.610 1.00 87.38 294 ASP A N 1
ATOM 2318 C CA . ASP A 1 294 ? 8.277 0.515 -15.981 1.00 87.38 294 ASP A CA 1
ATOM 2319 C C . ASP A 1 294 ? 8.210 -0.574 -17.058 1.00 87.38 294 ASP A C 1
ATOM 2321 O O . ASP A 1 294 ? 7.914 -0.295 -18.224 1.00 87.38 294 ASP A O 1
ATOM 2325 N N . HIS A 1 295 ? 8.548 -1.811 -16.700 1.00 88.00 295 HIS A N 1
ATOM 2326 C CA . HIS A 1 295 ? 8.305 -2.925 -17.612 1.00 88.00 295 HIS A CA 1
ATOM 2327 C C . HIS A 1 295 ? 6.782 -3.108 -17.747 1.00 88.00 295 HIS A C 1
ATOM 2329 O O . HIS A 1 295 ? 6.102 -2.984 -16.726 1.00 88.00 295 HIS A O 1
ATOM 2335 N N . PRO A 1 296 ? 6.237 -3.382 -18.947 1.00 86.50 296 PRO A N 1
ATOM 2336 C CA . PRO A 1 296 ? 4.799 -3.599 -19.124 1.00 86.50 296 PRO A CA 1
ATOM 2337 C C . PRO A 1 296 ? 4.212 -4.615 -18.129 1.00 86.50 296 PRO A C 1
ATOM 2339 O O . PRO A 1 296 ? 3.167 -4.366 -17.549 1.00 86.50 296 PRO A O 1
ATOM 2342 N N . ASP A 1 297 ? 4.949 -5.688 -17.833 1.00 85.25 297 ASP A N 1
ATOM 2343 C CA . ASP A 1 297 ? 4.523 -6.738 -16.889 1.00 85.25 297 ASP A CA 1
ATOM 2344 C C . ASP A 1 297 ? 4.412 -6.292 -15.415 1.00 85.25 297 ASP A C 1
ATOM 2346 O O . ASP A 1 297 ? 3.829 -6.998 -14.598 1.00 85.25 297 ASP A O 1
ATOM 2350 N N . ILE A 1 298 ? 4.997 -5.147 -15.044 1.00 86.69 298 ILE A N 1
ATOM 2351 C CA . ILE A 1 298 ? 4.991 -4.612 -13.665 1.00 86.69 298 ILE A CA 1
ATOM 2352 C C . ILE A 1 298 ? 4.377 -3.212 -13.606 1.00 86.69 298 ILE A C 1
ATOM 2354 O O . ILE A 1 298 ? 4.723 -2.387 -12.757 1.00 86.69 298 ILE A O 1
ATOM 2358 N N . THR A 1 299 ? 3.487 -2.914 -14.544 1.00 90.25 299 THR A N 1
ATOM 2359 C CA . THR A 1 299 ? 2.781 -1.642 -14.598 1.00 90.25 299 THR A CA 1
ATOM 2360 C C . THR A 1 299 ? 1.325 -1.867 -14.977 1.00 90.25 299 THR A C 1
ATOM 2362 O O . THR A 1 299 ? 0.879 -2.993 -15.181 1.00 90.25 299 THR A O 1
ATOM 2365 N N . ALA A 1 300 ? 0.570 -0.783 -15.009 1.00 88.69 300 ALA A N 1
ATOM 2366 C CA . ALA A 1 300 ? -0.836 -0.795 -15.348 1.00 88.69 300 ALA A CA 1
ATOM 2367 C C . ALA A 1 300 ? -1.163 0.445 -16.176 1.00 88.69 300 ALA A C 1
ATOM 2369 O O . ALA A 1 300 ? -0.418 1.431 -16.184 1.00 88.69 300 ALA A O 1
ATOM 2370 N N . CYS A 1 301 ? -2.286 0.401 -16.884 1.00 87.00 301 CYS A N 1
ATOM 2371 C CA . CYS A 1 301 ? -2.807 1.545 -17.605 1.00 87.00 301 CYS A CA 1
ATOM 2372 C C . CYS A 1 301 ? -2.978 2.709 -16.627 1.00 87.00 301 CYS A C 1
ATOM 2374 O O . CYS A 1 301 ? -3.637 2.577 -15.604 1.00 87.00 301 CYS A O 1
ATOM 2376 N N . THR A 1 302 ? -2.429 3.868 -16.957 1.00 85.38 302 THR A N 1
ATOM 2377 C CA . THR A 1 302 ? -2.582 5.081 -16.160 1.00 85.38 302 THR A CA 1
ATOM 2378 C C . THR A 1 302 ? -4.059 5.445 -16.008 1.00 85.38 302 THR A C 1
ATOM 2380 O O . THR A 1 302 ? -4.480 5.782 -14.919 1.00 85.38 302 THR A O 1
ATOM 2383 N N . ASN A 1 303 ? -4.877 5.338 -17.060 1.00 84.88 303 ASN A N 1
ATOM 2384 C CA . ASN A 1 303 ? -6.267 5.803 -17.001 1.00 84.88 303 ASN A CA 1
ATOM 2385 C C . ASN A 1 303 ? -7.215 4.860 -16.244 1.00 84.88 303 ASN A C 1
ATOM 2387 O O . ASN A 1 303 ? -8.093 5.325 -15.531 1.00 84.88 303 ASN A O 1
ATOM 2391 N N . CYS A 1 304 ? -7.077 3.547 -16.437 1.00 78.38 304 CYS A N 1
ATOM 2392 C CA . CYS A 1 304 ? -7.986 2.576 -15.825 1.00 78.38 304 CYS A CA 1
ATOM 2393 C C . CYS A 1 304 ? -7.282 1.608 -14.866 1.00 78.38 304 CYS A C 1
ATOM 2395 O O . CYS A 1 304 ? -7.878 1.153 -13.909 1.00 78.38 304 CYS A O 1
ATOM 2397 N N . GLY A 1 305 ? -5.995 1.327 -15.020 1.00 81.44 305 GLY A N 1
ATOM 2398 C CA . GLY A 1 305 ? -5.311 0.320 -14.205 1.00 81.44 305 GLY A CA 1
ATOM 2399 C C . GLY A 1 305 ? -5.373 -1.097 -14.786 1.00 81.44 305 GLY A C 1
ATOM 2400 O O . GLY A 1 305 ? -4.852 -2.021 -14.170 1.00 81.44 305 GLY A O 1
ATOM 2401 N N . SER A 1 306 ? -5.924 -1.269 -15.992 1.00 83.00 306 SER A N 1
ATOM 2402 C CA . SER A 1 306 ? -5.815 -2.521 -16.750 1.00 83.00 306 SER A CA 1
ATOM 2403 C C . SER A 1 306 ? -4.344 -2.867 -17.009 1.00 83.00 306 SER A C 1
ATOM 2405 O O . SER A 1 306 ? -3.601 -1.980 -17.430 1.00 83.00 306 SER A O 1
ATOM 2407 N N . PRO A 1 307 ? -3.908 -4.119 -16.819 1.00 83.88 307 PRO A N 1
ATOM 2408 C CA . PRO A 1 307 ? -2.560 -4.568 -17.170 1.00 83.88 307 PRO A CA 1
ATOM 2409 C C . PRO A 1 307 ? -2.430 -4.985 -18.648 1.00 83.88 307 PRO A C 1
ATOM 2411 O O . PRO A 1 307 ? -1.336 -5.310 -19.100 1.00 83.88 307 PRO A O 1
ATOM 2414 N N . ASN A 1 308 ? -3.526 -4.978 -19.412 1.00 84.00 308 ASN A N 1
ATOM 2415 C CA . ASN A 1 308 ? -3.578 -5.557 -20.755 1.00 84.00 308 ASN A CA 1
ATOM 2416 C C . ASN A 1 308 ? -3.345 -4.513 -21.861 1.00 84.00 308 ASN A C 1
ATOM 2418 O O . ASN A 1 308 ? -3.721 -3.344 -21.733 1.00 84.00 308 ASN A O 1
ATOM 2422 N N . ASP A 1 309 ? -2.727 -4.954 -22.964 1.00 86.25 309 ASP A N 1
ATOM 2423 C CA . ASP A 1 309 ? -2.486 -4.174 -24.193 1.00 86.25 309 ASP A CA 1
ATOM 2424 C C . ASP A 1 309 ? -1.800 -2.814 -23.983 1.00 86.25 309 ASP A C 1
ATOM 2426 O O . ASP A 1 309 ? -2.062 -1.824 -24.679 1.00 86.25 309 ASP A O 1
ATOM 2430 N N . LEU A 1 310 ? -0.884 -2.769 -23.016 1.00 88.81 310 LEU A N 1
ATOM 2431 C CA . LEU A 1 310 ? -0.212 -1.548 -22.602 1.00 88.81 310 LEU A CA 1
ATOM 2432 C C . LEU A 1 310 ? 0.712 -0.991 -23.683 1.00 88.81 310 LEU A C 1
ATOM 2434 O O . LEU A 1 310 ? 1.675 -1.621 -24.123 1.00 88.81 310 LEU A O 1
ATOM 2438 N N . LYS A 1 311 ? 0.464 0.263 -24.055 1.00 89.75 311 LYS A N 1
ATOM 2439 C CA . LYS A 1 311 ? 1.291 1.040 -24.978 1.00 89.75 311 LYS A CA 1
ATOM 2440 C C . LYS A 1 311 ? 1.900 2.217 -24.240 1.00 89.75 311 LYS A C 1
ATOM 2442 O O . LYS A 1 311 ? 1.201 2.969 -23.562 1.00 89.75 311 LYS A O 1
ATOM 2447 N N . ALA A 1 312 ? 3.210 2.389 -24.382 1.00 88.88 312 ALA A N 1
ATOM 2448 C CA . ALA A 1 312 ? 3.887 3.560 -23.848 1.00 88.88 312 ALA A CA 1
ATOM 2449 C C . ALA A 1 312 ? 3.423 4.815 -24.605 1.00 88.88 312 ALA A C 1
ATOM 2451 O O . ALA A 1 312 ? 3.456 4.853 -25.837 1.00 88.88 312 ALA A O 1
ATOM 2452 N N . CYS A 1 313 ? 3.025 5.858 -23.878 1.00 85.69 313 CYS A N 1
ATOM 2453 C CA . CYS A 1 313 ? 2.642 7.128 -24.488 1.00 85.69 313 CYS A CA 1
ATOM 2454 C C . CYS A 1 313 ? 3.831 7.757 -25.226 1.00 85.69 313 CYS A C 1
ATOM 2456 O O . CYS A 1 313 ? 4.905 7.928 -24.649 1.00 85.69 313 CYS A O 1
ATOM 2458 N N . SER A 1 314 ? 3.648 8.159 -26.483 1.00 82.81 314 SER A N 1
ATOM 2459 C CA . SER A 1 314 ? 4.724 8.722 -27.314 1.00 82.81 314 SER A CA 1
ATOM 2460 C C . SER A 1 314 ? 5.298 10.033 -26.755 1.00 82.81 314 SER A C 1
ATOM 2462 O O . SER A 1 314 ? 6.510 10.257 -26.853 1.00 82.81 314 SER A O 1
ATOM 2464 N N . GL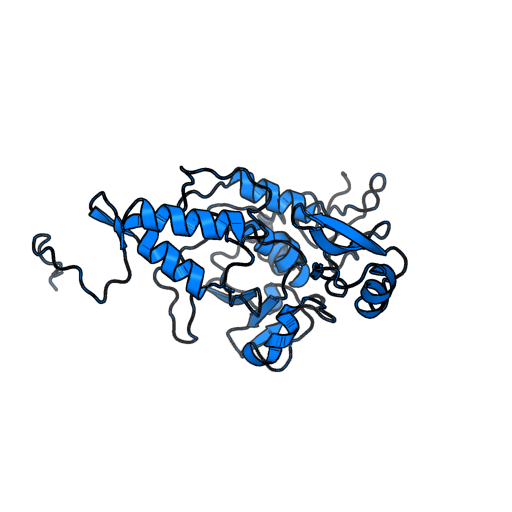Y A 1 315 ? 4.446 10.860 -26.134 1.00 84.50 315 GLY A N 1
ATOM 2465 C CA . GLY A 1 315 ? 4.819 12.133 -25.511 1.00 84.50 315 GLY A CA 1
ATOM 2466 C C . GLY A 1 315 ? 5.516 11.960 -24.161 1.00 84.50 315 GLY A C 1
ATOM 2467 O O . GLY A 1 315 ? 6.648 12.402 -23.982 1.00 84.50 315 GLY A O 1
ATOM 2468 N N . PHE A 1 316 ? 4.868 11.275 -23.213 1.00 78.12 316 PHE A N 1
ATOM 2469 C CA . PHE A 1 316 ? 5.390 11.134 -21.847 1.00 78.12 316 PHE A CA 1
ATOM 2470 C C . PHE A 1 316 ? 6.427 10.012 -21.692 1.00 78.12 316 PHE A C 1
ATOM 2472 O O . PHE A 1 316 ? 7.227 10.058 -20.758 1.00 78.12 316 PHE A O 1
ATOM 2479 N N . ARG A 1 317 ? 6.418 9.001 -22.576 1.00 79.12 317 ARG A N 1
ATOM 2480 C CA . ARG A 1 317 ? 7.276 7.791 -22.636 1.00 79.12 317 ARG A CA 1
ATOM 2481 C C . ARG A 1 317 ? 7.380 6.942 -21.368 1.00 79.12 317 ARG A C 1
ATOM 2483 O O . ARG A 1 317 ? 7.951 5.865 -21.425 1.00 79.12 317 ARG A O 1
ATOM 2490 N N . GLN A 1 318 ? 6.857 7.407 -20.240 1.00 78.75 318 GLN A N 1
ATOM 2491 C CA . GLN A 1 318 ? 6.920 6.751 -18.935 1.00 78.75 318 GLN A CA 1
ATOM 2492 C C . GLN A 1 318 ? 5.575 6.167 -18.504 1.00 78.75 318 GLN A C 1
ATOM 2494 O O . GLN A 1 318 ? 5.556 5.307 -17.633 1.00 78.75 318 GLN A O 1
ATOM 2499 N N . LYS A 1 319 ? 4.479 6.646 -19.100 1.00 84.44 319 LYS A N 1
ATOM 2500 C CA . LYS A 1 319 ? 3.110 6.228 -18.798 1.00 84.44 319 LYS A CA 1
ATOM 2501 C C . LYS A 1 319 ? 2.616 5.223 -19.829 1.00 84.44 319 LYS A C 1
ATOM 2503 O O . LYS A 1 319 ? 2.928 5.365 -21.017 1.00 84.44 319 LYS A O 1
ATOM 2508 N N . TYR A 1 320 ? 1.830 4.259 -19.367 1.00 87.56 320 TYR A N 1
ATOM 2509 C CA . TYR A 1 320 ? 1.219 3.231 -20.196 1.00 87.56 320 TYR A CA 1
ATOM 2510 C C . TYR A 1 320 ? -0.285 3.433 -20.286 1.00 87.56 320 TYR A C 1
ATOM 2512 O O . TYR A 1 320 ? -0.930 3.810 -19.313 1.00 87.56 320 TYR A O 1
ATOM 2520 N N . TYR A 1 321 ? -0.842 3.164 -21.458 1.00 87.56 321 TYR A N 1
ATOM 2521 C CA . TYR A 1 321 ? -2.273 3.246 -21.715 1.00 87.56 321 TYR A CA 1
ATOM 2522 C C . TYR A 1 321 ? -2.703 2.010 -22.502 1.00 87.56 321 TYR A C 1
ATOM 2524 O O . TYR A 1 321 ? -1.990 1.578 -23.406 1.00 87.56 321 TYR A O 1
ATOM 2532 N N . CYS A 1 322 ? -3.870 1.452 -22.184 1.00 84.25 322 CYS A N 1
ATOM 2533 C CA . CYS A 1 322 ? -4.475 0.359 -22.957 1.00 84.25 322 CYS A CA 1
ATOM 2534 C C . CYS A 1 322 ? -5.159 0.851 -24.252 1.00 84.25 322 CYS A C 1
ATOM 2536 O O . CYS A 1 322 ? -5.572 0.056 -25.093 1.00 84.25 322 CYS A O 1
ATOM 2538 N N . SER A 1 323 ? -5.257 2.172 -24.456 1.00 83.38 323 SER A N 1
ATOM 2539 C CA . SER A 1 323 ? -5.830 2.794 -25.655 1.00 83.38 323 SER A CA 1
ATOM 2540 C C . SER A 1 323 ? -4.779 3.586 -26.448 1.00 83.38 323 SER A C 1
ATOM 2542 O O . SER A 1 323 ? -3.653 3.793 -25.995 1.00 83.38 323 SER A O 1
ATOM 2544 N N . ARG A 1 324 ? -5.126 4.017 -27.672 1.00 72.31 324 ARG A N 1
ATOM 2545 C CA . ARG A 1 324 ? -4.245 4.869 -28.501 1.00 72.31 324 ARG A CA 1
ATOM 2546 C C . ARG A 1 324 ? -4.150 6.308 -27.989 1.00 72.31 324 ARG A C 1
ATOM 2548 O O . ARG A 1 324 ? -3.188 6.990 -28.328 1.00 72.31 324 ARG A O 1
ATOM 2555 N N . SER A 1 325 ? -5.137 6.760 -27.222 1.00 73.00 325 SER A N 1
ATOM 2556 C CA . SER A 1 325 ? -5.152 8.084 -26.610 1.00 73.00 325 SER A CA 1
ATOM 2557 C C . SER A 1 325 ? -4.411 8.040 -25.276 1.00 73.00 325 SER A C 1
ATOM 2559 O O . SER A 1 325 ? -4.939 7.536 -24.282 1.00 73.00 325 SER A O 1
ATOM 2561 N N . CYS A 1 326 ? -3.189 8.569 -25.291 1.00 70.00 326 CYS A N 1
ATOM 2562 C CA . CYS A 1 326 ? -2.679 9.358 -24.180 1.00 70.00 3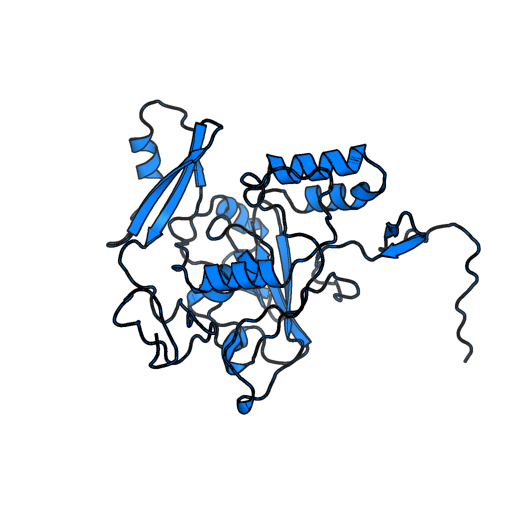26 CYS A CA 1
ATOM 2563 C C . CYS A 1 326 ? -2.889 10.849 -24.504 1.00 70.00 326 CYS A C 1
ATOM 2565 O O . CYS A 1 326 ? -2.826 11.641 -23.549 1.00 70.00 326 CYS A O 1
#

Solvent-accessible surface area (backbone atoms only — not comparable to full-atom values): 18598 Å² total; per-residue (Å²): 135,85,86,85,81,78,80,97,77,70,96,69,76,60,90,84,55,77,47,44,70,46,102,85,70,49,77,39,63,53,82,60,62,76,77,56,101,84,57,87,69,84,69,54,64,68,67,48,57,58,56,34,49,81,19,46,22,58,25,26,39,47,40,43,46,54,28,41,52,26,29,63,39,38,35,60,68,44,35,57,41,51,36,38,29,31,70,89,82,63,52,36,29,22,65,64,68,54,53,18,76,36,54,82,34,41,78,80,77,44,93,72,59,47,53,18,68,81,41,29,42,44,79,67,39,80,51,63,73,31,50,31,40,38,37,39,29,56,74,36,60,41,48,43,77,51,66,38,79,60,70,57,60,75,92,74,52,76,22,50,75,46,65,74,50,59,66,32,43,62,50,44,33,75,50,38,38,74,60,49,52,54,34,62,74,35,32,83,80,36,72,69,38,36,48,52,40,50,49,50,33,43,70,52,6,75,53,30,52,85,53,82,85,57,96,81,64,58,66,64,50,47,56,57,70,61,34,40,51,39,23,45,55,36,41,63,45,78,64,71,39,42,70,31,21,37,43,82,43,74,75,90,54,94,72,45,72,63,62,56,52,74,77,51,86,70,78,54,96,47,44,46,81,46,76,43,78,42,98,85,67,33,31,42,34,31,40,42,70,74,72,60,44,62,55,66,76,57,43,37,10,40,87,33,44,21,43,56,74,63,36,65,28,86,86,76,53,55,48,31,23,58,54,92,75,120

Secondary structure (DSSP, 8-state):
-------S------TT--PEEPTTS-EE--S-----TT---TT-----EE--TTTTTTSBHHHIIIIIIHHHHT--TTTS-EEEEETTT--EEE-TT---GGGGGGGGT-S--EEGGG-BGGGT--STT-EEEEEE-TTTTEEEEEE------GGG-----EE----SPPP-TTS-HHHHHHHHHHGGG-HHHHHHHHHHHHHH-TTTTTSPP-TT--TT---HHHHHHHHHHHHTSPPP-GGG--EEE--SSS-HHHHHHHT---PPTTEEEEEEE-TTSPEEEEEEESSPPPPGGG---TTT---SS-EE-TTTSS-EESSS--

Sequence (326 aa):
MSSKYANPMDGRVNAADPRRVTPRGELKMPKFVRFKYEDTGAGLNEVFWEAYREGLGSLNLAVFSDKVIKPLFGLVRNLHAHTFTDFTDGALFGPKDCTSIDMMHIDKIGHAYVPDKDYTIAHIVQMEGDAMGYYYDFGDNWSFAVKVIEVLPVEENTGAVTVLSGRGAHLPDGVAWPVWRDLMADVDKGPKYRKAALDKMYTDSSSYQKQRRDPNFDFDRFSIPQTQAAVQAALDSKASLANSSKRYLTPMVEDYDEQSRTFNPGLKKGQKLVRTVLPTGTILQEGVAIRRPDHPDITACTNCGSPNDLKACSGFRQKYYCSRSC

pLDDT: mean 81.62, std 19.07, range [30.47, 98.38]

Organism: Phlebiopsis gigantea (strain 11061_1 CR5-6) (NCBI:txid745531)

Foldseek 3Di:
DDDDDDDPPDPDDDPPDQFDQFPVRDTAHQAADDDDLPDPPPRYFDQDWDDACQQQQLAQQLCCVQQPVCLLQLHDHLAWWKWKAQSVPRAIETDPLAQHPLVVLVVVNDDDHHHSLVHGNCVRAPDAQGKMKMFIRSPQTGIDIDGRHDHDDPVPCPSAGARPGGWFHRDQHQHRPVRLSVLSSCCNVDLVSVVVNLCCSCPRGPSRVPPDRDSPDDRGDDDRVSSRVSSLVSLFDARFDSNWGKDKAQDPDPPVVVVVCVSRPDDDPQKDKDWDQDPVRIITITIDRHPDAHDLSNHAASVGRGSPCWDQDPVVSNHTHNDPPD

Radius of gyration: 21.53 Å; Cα contacts (8 Å, |Δi|>4): 607; chains: 1; bounding box: 72×44×60 Å

InterPro domains:
  IPR012912 Plasmid pRiA4b, Orf3-like domain [PF07929] (68-176)
  IPR024047 MM3350-like superfamily [G3DSA:3.10.290.30] (56-226)
  IPR024047 MM3350-like superfamily [SSF159941] (68-176)